Protein AF-A0A6A6SC79-F1 (afdb_monomer_lite)

Radius of gyration: 23.53 Å; chains: 1; bounding box: 82×58×73 Å

pLDDT: mean 82.2, std 18.9, range [33.19, 98.25]

Foldseek 3Di:
DDDDPDPPAPPDFQFLQNQPQLAQPPPDPPLVDDPLSLVLLLLLLCLQQLACPPPCNSQVSCVSRVNHPPRPCNVVSVVVSVVLSVVQLCCQQPVAQLVVLVVLLVVVCVVVVPDDPVVDDLVVVLVSLVVVCVVPVLVNLCNNNVSRCLFFPSVQLPDCPDPDPVSNVLSVLVSQLSSLLSSQSNVLSCVACVPPNHPPSSSVSNNCQCVDPVNVVSRDDSRSTRTRPVSRPDDPPPPPPPDPDDDDDDDDDD

Organism: NCBI:txid1395130

Structure (mmCIF, N/CA/C/O backbone):
data_AF-A0A6A6SC79-F1
#
_entry.id   AF-A0A6A6SC79-F1
#
loop_
_atom_site.group_PDB
_atom_site.id
_atom_site.type_symbol
_atom_site.label_atom_id
_atom_site.label_alt_id
_atom_site.label_comp_id
_atom_site.label_as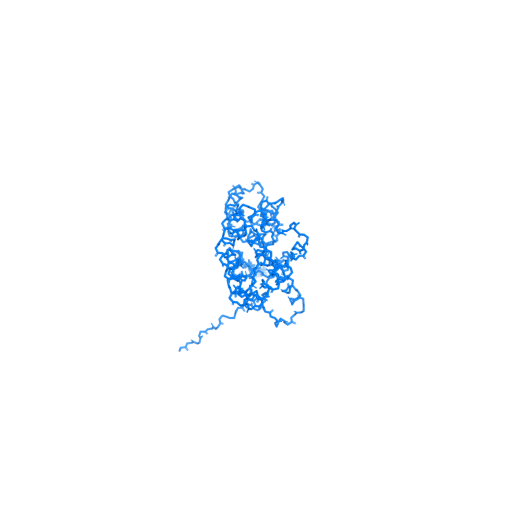ym_id
_atom_site.label_entity_id
_atom_site.label_seq_id
_atom_site.pdbx_PDB_ins_code
_atom_site.Cartn_x
_atom_site.Cartn_y
_atom_site.Cartn_z
_atom_site.occupancy
_atom_site.B_iso_or_equiv
_atom_site.auth_seq_id
_atom_site.auth_comp_id
_atom_site.auth_asym_id
_atom_site.auth_atom_id
_atom_site.pdbx_PDB_model_num
ATOM 1 N N . MET A 1 1 ? -13.467 -44.737 8.120 1.00 41.91 1 MET A N 1
ATOM 2 C CA . MET A 1 1 ? -12.717 -43.470 7.983 1.00 41.91 1 MET A CA 1
ATOM 3 C C . MET A 1 1 ? -13.697 -42.396 7.546 1.00 41.91 1 MET A C 1
ATOM 5 O O . MET A 1 1 ? -14.221 -42.496 6.446 1.00 41.91 1 MET A O 1
ATOM 9 N N . SER A 1 2 ? -14.021 -41.438 8.413 1.00 35.41 2 SER A N 1
ATOM 10 C CA . SER A 1 2 ? -14.944 -40.346 8.072 1.00 35.41 2 SER A CA 1
ATOM 11 C C . SER A 1 2 ? -14.260 -39.350 7.124 1.00 35.41 2 SER A C 1
ATOM 13 O O . SER A 1 2 ? -13.070 -39.077 7.317 1.00 35.41 2 SER A O 1
ATOM 15 N N . PRO A 1 3 ? -14.955 -38.781 6.122 1.00 41.69 3 PRO A N 1
ATOM 16 C CA . PRO A 1 3 ? -14.353 -37.788 5.248 1.00 41.69 3 PRO A CA 1
ATOM 17 C C . PRO A 1 3 ? -14.073 -36.519 6.055 1.00 41.69 3 PRO A C 1
ATOM 19 O O . PRO A 1 3 ? -14.952 -36.003 6.749 1.00 41.69 3 PRO A O 1
ATOM 22 N N . LYS A 1 4 ? -12.841 -36.010 5.960 1.00 41.47 4 LYS A N 1
ATOM 23 C CA . LYS A 1 4 ? -12.476 -34.680 6.455 1.00 41.47 4 LYS A CA 1
ATOM 24 C C . LYS A 1 4 ? -13.411 -33.667 5.789 1.00 41.47 4 LYS A C 1
ATOM 26 O O . LYS A 1 4 ? -13.360 -33.512 4.570 1.00 41.47 4 LYS A O 1
ATOM 31 N N . ARG A 1 5 ? -14.271 -33.003 6.570 1.00 39.09 5 ARG A N 1
ATOM 32 C CA . ARG A 1 5 ? -15.061 -31.863 6.087 1.00 39.09 5 ARG A CA 1
ATOM 33 C C . ARG A 1 5 ? -14.080 -30.848 5.497 1.00 39.09 5 ARG A C 1
ATOM 35 O O . ARG A 1 5 ? -13.187 -30.382 6.204 1.00 39.09 5 ARG A O 1
ATOM 42 N N . LYS A 1 6 ? -14.216 -30.552 4.200 1.00 39.22 6 LYS A N 1
ATOM 43 C CA . LYS A 1 6 ? -13.624 -29.349 3.612 1.00 39.22 6 LYS A CA 1
ATOM 44 C C . LYS A 1 6 ? -14.186 -28.188 4.425 1.00 39.22 6 LYS A C 1
ATOM 46 O O . LYS A 1 6 ? -15.401 -28.055 4.524 1.00 39.22 6 LYS A O 1
ATOM 51 N N . TYR A 1 7 ? -13.314 -27.430 5.080 1.00 37.94 7 TYR A N 1
ATOM 52 C CA . TYR A 1 7 ? -13.694 -26.133 5.620 1.00 37.94 7 TYR A CA 1
ATOM 53 C C . TYR A 1 7 ? -14.106 -25.289 4.415 1.00 37.94 7 TYR A C 1
ATOM 55 O O . TYR A 1 7 ? -13.251 -24.867 3.641 1.00 37.94 7 TYR A O 1
ATOM 63 N N . GLU A 1 8 ? -15.409 -25.135 4.207 1.00 39.81 8 GLU A N 1
ATOM 64 C CA . GLU A 1 8 ? -15.929 -24.081 3.351 1.00 39.81 8 GLU A CA 1
ATOM 65 C C . GLU A 1 8 ? -15.553 -22.771 4.041 1.00 39.81 8 GLU A C 1
ATOM 67 O O . GLU A 1 8 ? -15.990 -22.491 5.160 1.00 39.81 8 GLU A O 1
ATOM 72 N N . GLU A 1 9 ? -14.633 -22.021 3.432 1.00 45.50 9 GLU A N 1
ATOM 73 C CA . GLU A 1 9 ? -14.435 -20.634 3.829 1.00 45.50 9 GLU A CA 1
ATOM 74 C C . GLU A 1 9 ? -15.775 -19.912 3.645 1.00 45.50 9 GLU A C 1
ATOM 76 O O . GLU A 1 9 ? -16.455 -20.154 2.643 1.00 45.50 9 GLU A O 1
ATOM 81 N N . PRO A 1 10 ? -16.201 -19.081 4.612 1.00 47.75 10 PRO A N 1
ATOM 82 C CA . PRO A 1 10 ? -17.451 -18.353 4.490 1.00 47.75 10 PRO A CA 1
ATOM 83 C C . PRO A 1 10 ? -17.435 -17.557 3.183 1.00 47.75 10 PRO A C 1
ATOM 85 O O . PRO A 1 10 ? -16.573 -16.714 2.962 1.00 47.75 10 PRO A O 1
ATOM 88 N N . THR A 1 11 ? -18.394 -17.846 2.307 1.00 56.00 11 THR A N 1
ATOM 89 C CA . THR A 1 11 ? -18.559 -17.193 1.001 1.00 56.00 11 THR A CA 1
ATOM 90 C C . THR A 1 11 ? -19.034 -15.746 1.109 1.00 56.00 11 THR A C 1
ATOM 92 O O . THR A 1 11 ? -19.062 -15.040 0.106 1.00 56.00 11 THR A O 1
ATOM 95 N N . ALA A 1 12 ? -19.438 -15.305 2.302 1.00 75.12 12 ALA A N 1
ATOM 96 C CA . ALA A 1 12 ? -19.934 -13.960 2.538 1.00 75.12 12 ALA A CA 1
ATOM 97 C C . ALA A 1 12 ? -18.773 -12.989 2.795 1.00 75.12 12 ALA A C 1
ATOM 99 O O . ALA A 1 12 ? -18.021 -13.149 3.759 1.00 75.12 12 ALA A O 1
ATOM 100 N N . ILE A 1 13 ? -18.662 -11.963 1.948 1.00 85.75 13 ILE A N 1
ATOM 101 C CA . ILE A 1 13 ? -17.721 -10.858 2.135 1.00 85.75 13 ILE A CA 1
ATOM 102 C C . ILE A 1 13 ? -18.153 -10.051 3.363 1.00 85.75 13 ILE A C 1
ATOM 104 O O . ILE A 1 13 ? -19.285 -9.574 3.446 1.00 85.75 13 ILE A O 1
ATOM 108 N N . VAL A 1 14 ? -17.245 -9.879 4.325 1.00 88.25 14 VAL A N 1
ATOM 109 C CA . VAL A 1 14 ? -17.488 -9.039 5.504 1.00 88.25 14 VAL A CA 1
ATOM 110 C C . VAL A 1 14 ? -16.928 -7.649 5.239 1.00 88.25 14 VAL A C 1
ATOM 112 O O . VAL A 1 14 ? -15.718 -7.452 5.217 1.00 88.25 14 VAL A O 1
ATOM 115 N N . TYR A 1 15 ? -17.809 -6.677 5.038 1.00 89.44 15 TYR A N 1
ATOM 116 C CA . TYR A 1 15 ? -17.433 -5.281 4.817 1.00 89.44 15 TYR A CA 1
ATOM 117 C C . TYR A 1 15 ? -17.102 -4.549 6.114 1.00 89.44 15 TYR A C 1
ATOM 119 O O . TYR A 1 15 ? -17.713 -4.829 7.142 1.00 89.44 15 TYR A O 1
ATOM 127 N N . GLY A 1 16 ? -16.198 -3.566 6.057 1.00 84.69 16 GLY A N 1
ATOM 128 C CA . GLY A 1 16 ? -15.783 -2.759 7.208 1.00 84.69 16 GLY A CA 1
ATOM 129 C C . GLY A 1 16 ? -16.948 -2.098 7.951 1.00 84.69 16 GLY A C 1
ATOM 130 O O . GLY A 1 16 ? -16.924 -2.036 9.175 1.00 84.69 16 GLY A O 1
ATOM 131 N N . ALA A 1 17 ? -18.015 -1.706 7.245 1.00 84.12 17 ALA A N 1
ATOM 132 C CA . ALA A 1 17 ? -19.235 -1.174 7.865 1.00 84.12 17 ALA A CA 1
ATOM 133 C C . ALA A 1 17 ? -19.961 -2.188 8.768 1.00 84.12 17 ALA A C 1
ATOM 135 O O . ALA A 1 17 ? -20.668 -1.788 9.686 1.00 84.12 17 ALA A O 1
ATOM 136 N N . ASN A 1 18 ? -19.771 -3.487 8.528 1.00 84.81 18 ASN A N 1
ATOM 137 C CA . ASN A 1 18 ? -20.386 -4.586 9.276 1.00 84.81 18 ASN A CA 1
ATOM 138 C C . ASN A 1 18 ? -19.452 -5.159 10.350 1.00 84.81 18 ASN A C 1
ATOM 140 O O . ASN A 1 18 ? -19.767 -6.179 10.960 1.00 84.81 18 ASN A O 1
ATOM 144 N N . VAL A 1 19 ? -18.283 -4.549 10.554 1.00 81.38 19 VAL A N 1
ATOM 145 C CA . VAL A 1 19 ? -17.296 -4.999 11.528 1.00 81.38 19 VAL A CA 1
ATOM 146 C C . VAL A 1 19 ? -17.565 -4.303 12.863 1.00 81.38 19 VAL A C 1
ATOM 148 O O . VAL A 1 19 ? -17.324 -3.101 12.962 1.00 81.38 19 VAL A O 1
ATOM 151 N N . PRO A 1 20 ? -18.006 -5.026 13.913 1.00 77.00 20 PRO A N 1
ATOM 152 C CA . PRO A 1 20 ? -18.454 -4.391 15.154 1.00 77.00 20 PRO A CA 1
ATOM 153 C C . PRO A 1 20 ? -17.388 -3.513 15.814 1.00 77.00 20 PRO A C 1
ATOM 155 O O . PRO A 1 20 ? -17.692 -2.439 16.307 1.00 77.00 20 PRO A O 1
ATOM 158 N N . TRP A 1 21 ? -16.119 -3.930 15.772 1.00 77.81 21 TRP A N 1
ATOM 159 C CA . TRP A 1 21 ? -15.018 -3.170 16.370 1.00 77.81 21 TRP A CA 1
ATOM 160 C C . TRP A 1 21 ? -14.553 -1.972 15.537 1.00 77.81 21 TRP A C 1
ATOM 162 O O . TRP A 1 21 ? -13.740 -1.208 16.031 1.00 77.81 21 TRP A O 1
ATOM 172 N N . LEU A 1 22 ? -15.024 -1.813 14.294 1.00 75.88 22 LEU A N 1
ATOM 173 C CA . LEU A 1 22 ? -14.824 -0.598 13.492 1.00 75.88 22 LEU A CA 1
ATOM 174 C C . LEU A 1 22 ? -15.989 0.388 13.649 1.00 75.88 22 LEU A C 1
ATOM 176 O O . LEU A 1 22 ? -15.921 1.504 13.134 1.00 75.88 22 LEU A O 1
ATOM 180 N N . GLN A 1 23 ? -17.068 -0.026 14.317 1.00 71.06 23 GLN A N 1
ATOM 181 C CA . GLN A 1 23 ? -18.189 0.844 14.623 1.00 71.06 23 GLN A CA 1
ATOM 182 C C . GLN A 1 23 ? -17.922 1.560 15.953 1.00 71.06 23 GLN A C 1
ATOM 184 O O . GLN A 1 23 ? -17.433 0.930 16.894 1.00 71.06 23 GLN A O 1
ATOM 189 N N . PRO A 1 24 ? -18.292 2.845 16.070 1.00 57.12 24 PRO A N 1
ATOM 190 C CA . PRO A 1 24 ? -18.285 3.552 17.341 1.00 57.12 24 PRO A CA 1
ATOM 191 C C . PRO A 1 24 ? -19.391 2.971 18.233 1.00 57.12 24 PRO A C 1
ATOM 193 O O . PRO A 1 24 ? -20.506 3.486 18.298 1.00 57.12 24 PRO A O 1
ATOM 196 N N . LEU A 1 25 ? -19.114 1.840 18.881 1.00 53.19 25 LEU A N 1
ATOM 197 C CA . LEU A 1 25 ? -20.010 1.242 19.860 1.00 53.19 25 LEU A CA 1
ATOM 198 C C . LEU A 1 25 ? -20.010 2.133 21.103 1.00 53.19 25 LEU A C 1
ATOM 200 O O . LEU A 1 25 ? -19.051 2.187 21.868 1.00 53.19 25 LEU A O 1
ATOM 204 N N . VAL A 1 26 ? -21.126 2.837 21.286 1.00 48.38 26 VAL A N 1
ATOM 205 C CA . VAL A 1 26 ? -21.472 3.614 22.488 1.00 48.38 26 VAL A CA 1
ATOM 206 C C . VAL A 1 26 ? -21.532 2.715 23.739 1.00 48.38 26 VAL A C 1
ATOM 208 O O . VAL A 1 26 ? -21.464 3.202 24.865 1.00 48.38 26 VAL A O 1
ATOM 211 N N . GLU A 1 27 ? -21.571 1.394 23.559 1.00 50.72 27 GLU A N 1
ATOM 212 C CA . GLU A 1 27 ? -21.401 0.407 24.621 1.00 50.72 27 GLU A CA 1
ATOM 213 C C . GLU A 1 27 ? -19.951 -0.081 24.624 1.00 50.72 27 GLU A C 1
ATOM 215 O O . GLU A 1 27 ? -19.537 -0.867 23.775 1.00 50.72 27 GLU A O 1
ATOM 220 N N . ALA A 1 28 ? -19.185 0.470 25.565 1.00 46.97 28 ALA A N 1
ATOM 221 C CA . ALA A 1 28 ? -17.767 0.245 25.802 1.00 46.97 28 ALA A CA 1
ATOM 222 C C . ALA A 1 28 ? -17.266 -1.136 25.341 1.00 46.97 28 ALA A C 1
ATOM 224 O O . ALA A 1 28 ? -17.500 -2.150 26.003 1.00 46.97 28 ALA A O 1
ATOM 225 N N . ILE A 1 29 ? -16.467 -1.160 24.265 1.00 52.88 29 ILE A N 1
ATOM 226 C CA . ILE A 1 29 ? -15.390 -2.149 24.179 1.00 52.88 29 ILE A CA 1
ATOM 227 C C . ILE A 1 29 ? -14.646 -1.991 25.496 1.00 52.88 29 ILE A C 1
ATOM 229 O O . ILE A 1 29 ? -14.158 -0.895 25.768 1.00 52.88 29 ILE A O 1
ATOM 233 N N . ASP A 1 30 ? -14.631 -3.030 26.336 1.00 53.31 30 ASP A N 1
ATOM 234 C CA . ASP A 1 30 ? -13.925 -2.974 27.609 1.00 53.31 30 ASP A CA 1
ATOM 235 C C . ASP A 1 30 ? -12.502 -2.457 27.323 1.00 53.31 30 ASP A C 1
ATOM 237 O O . ASP A 1 30 ? -11.716 -3.166 26.676 1.00 53.31 30 ASP A O 1
ATOM 241 N N . PRO A 1 31 ? -12.168 -1.226 27.762 1.00 47.41 31 PRO A N 1
ATOM 242 C CA . PRO A 1 31 ? -10.929 -0.546 27.398 1.00 47.41 31 PRO A CA 1
ATOM 243 C C . PRO A 1 31 ? -9.694 -1.275 27.941 1.00 47.41 31 PRO A C 1
ATOM 245 O O . PRO A 1 31 ? -8.553 -0.928 27.615 1.00 47.41 31 PRO A O 1
ATOM 248 N N . THR A 1 32 ? -9.891 -2.303 28.772 1.00 46.34 32 THR A N 1
ATOM 249 C CA . THR A 1 32 ? -8.823 -3.178 29.235 1.00 46.34 32 THR A CA 1
ATOM 250 C C . THR A 1 32 ? -8.441 -4.271 28.229 1.00 46.34 32 THR A C 1
ATOM 252 O O . THR A 1 32 ? -7.297 -4.743 28.306 1.00 46.34 32 THR A O 1
ATOM 255 N N . SER A 1 33 ? -9.307 -4.628 27.268 1.00 54.66 33 SER A N 1
ATOM 256 C CA . SER A 1 33 ? -9.381 -6.019 26.801 1.00 54.66 33 SER A CA 1
ATOM 257 C C . SER A 1 33 ? -8.923 -6.374 25.389 1.00 54.66 33 SER A C 1
ATOM 259 O O . SER A 1 33 ? -8.757 -7.570 25.175 1.00 54.66 33 SER A O 1
ATOM 261 N N . ASP A 1 34 ? -8.597 -5.471 24.451 1.00 71.62 34 ASP A N 1
ATOM 262 C CA . ASP A 1 34 ? -7.974 -6.008 23.230 1.00 71.62 34 ASP A CA 1
ATOM 263 C C . ASP A 1 34 ? -6.991 -5.104 22.483 1.00 71.62 34 ASP A C 1
ATOM 265 O O . ASP A 1 34 ? -7.319 -4.402 21.524 1.00 71.62 34 ASP A O 1
ATOM 269 N N . ASP A 1 35 ? -5.712 -5.233 22.864 1.00 80.31 35 ASP A N 1
ATOM 270 C CA . ASP A 1 35 ? -4.572 -4.796 22.052 1.00 80.31 35 ASP A CA 1
ATOM 271 C C . ASP A 1 35 ? -4.768 -5.235 20.580 1.00 80.31 35 ASP A C 1
ATOM 273 O O . ASP A 1 35 ? -4.387 -4.496 19.676 1.00 80.31 35 ASP A O 1
ATOM 277 N N . LYS A 1 36 ? -5.402 -6.391 20.309 1.00 82.69 36 LYS A N 1
ATOM 278 C CA . LYS A 1 36 ? -5.668 -6.883 18.948 1.00 82.69 36 LYS A CA 1
ATOM 279 C C . LYS A 1 36 ? -6.576 -5.952 18.135 1.00 82.69 36 LYS A C 1
ATOM 281 O O . LYS A 1 36 ? -6.227 -5.671 16.992 1.00 82.69 36 LYS A O 1
ATOM 286 N N . VAL A 1 37 ? -7.675 -5.437 18.700 1.00 83.56 37 VAL A N 1
ATOM 287 C CA . VAL A 1 37 ? -8.578 -4.480 18.015 1.00 83.56 37 VAL A CA 1
ATOM 288 C C . VAL A 1 37 ? -7.803 -3.236 17.597 1.00 83.56 37 VAL A C 1
ATOM 290 O O . VAL A 1 37 ? -7.837 -2.822 16.437 1.00 83.56 37 VAL A O 1
ATOM 293 N N . VAL A 1 38 ? -7.045 -2.676 18.541 1.00 86.62 38 VAL A N 1
ATOM 294 C CA . VAL A 1 38 ? -6.197 -1.500 18.325 1.00 86.62 38 VAL A CA 1
ATOM 295 C C . VAL A 1 38 ? -5.196 -1.757 17.193 1.00 86.62 38 VAL A C 1
ATOM 297 O O . VAL A 1 38 ? -5.001 -0.917 16.310 1.00 86.62 38 VAL A O 1
ATOM 300 N N . TRP A 1 39 ? -4.577 -2.940 17.182 1.00 88.88 39 TRP A N 1
ATOM 301 C CA . TRP A 1 39 ? -3.602 -3.320 16.165 1.00 88.88 39 TRP A CA 1
ATOM 302 C C . TRP A 1 39 ? -4.199 -3.502 14.774 1.00 88.88 39 TRP A C 1
ATOM 304 O O . TRP A 1 39 ? -3.597 -3.043 13.803 1.00 88.88 39 TRP A O 1
ATOM 314 N N . GLU A 1 40 ? -5.345 -4.168 14.658 1.00 88.69 40 GLU A N 1
ATOM 315 C CA . GLU A 1 40 ? -6.013 -4.353 13.369 1.00 88.69 40 GLU A CA 1
ATOM 316 C C . GLU A 1 40 ? -6.558 -3.020 12.827 1.00 88.69 40 GLU A C 1
ATOM 318 O O . GLU A 1 40 ? -6.351 -2.721 11.650 1.00 88.69 40 GLU A O 1
ATOM 323 N N . SER A 1 41 ? -7.106 -2.152 13.686 1.00 88.06 41 SER A N 1
ATOM 324 C CA . SER A 1 41 ? -7.529 -0.785 13.322 1.00 88.06 41 SER A CA 1
ATOM 325 C C . SER A 1 41 ? -6.372 0.034 12.748 1.00 88.06 41 SER A C 1
ATOM 327 O O . SER A 1 41 ? -6.480 0.634 11.677 1.00 88.06 41 SER A O 1
ATOM 329 N N . ALA A 1 42 ? -5.211 -0.009 13.409 1.00 91.06 42 ALA A N 1
ATOM 330 C CA . ALA A 1 42 ? -4.011 0.674 12.938 1.00 91.06 42 ALA A CA 1
ATOM 331 C C . ALA A 1 42 ? -3.525 0.142 11.576 1.00 91.06 42 ALA A C 1
ATOM 333 O O . ALA A 1 42 ? -3.029 0.916 10.757 1.00 91.06 42 ALA A O 1
ATOM 334 N N . LYS A 1 43 ? -3.669 -1.161 11.295 1.00 93.38 43 LYS A N 1
ATOM 335 C CA . LYS A 1 43 ? -3.333 -1.721 9.974 1.00 93.38 43 LYS A CA 1
ATOM 336 C C . LYS A 1 43 ? -4.294 -1.243 8.891 1.00 93.38 43 LYS A C 1
ATOM 338 O O . LYS A 1 43 ? -3.817 -0.938 7.801 1.00 93.38 43 LYS A O 1
ATOM 343 N N . VAL A 1 44 ? -5.599 -1.151 9.173 1.00 91.69 44 VAL A N 1
ATOM 344 C CA . VAL A 1 44 ? -6.594 -0.600 8.231 1.00 91.69 44 VAL A CA 1
ATOM 345 C C . VAL A 1 44 ? -6.240 0.841 7.879 1.00 91.69 44 VAL A C 1
ATOM 347 O O . VAL A 1 44 ? -6.050 1.162 6.706 1.00 91.69 44 VAL A O 1
ATOM 350 N N . ALA A 1 45 ? -6.058 1.690 8.892 1.00 91.00 45 ALA A N 1
ATOM 351 C CA . ALA A 1 45 ? -5.699 3.089 8.686 1.00 91.00 45 ALA A CA 1
ATOM 352 C C . ALA A 1 45 ? -4.363 3.230 7.932 1.00 91.00 45 ALA A C 1
ATOM 354 O O . ALA A 1 45 ? -4.236 4.052 7.024 1.00 91.00 45 ALA A O 1
ATOM 355 N N . TYR A 1 46 ? -3.377 2.374 8.229 1.00 94.44 46 TYR A N 1
ATOM 356 C CA . TYR A 1 46 ? -2.100 2.383 7.520 1.00 94.44 46 TYR A CA 1
ATOM 357 C C . TYR A 1 46 ? -2.257 1.933 6.066 1.00 94.44 46 TYR A C 1
ATOM 359 O O . TYR A 1 46 ? -1.650 2.528 5.179 1.00 94.44 46 TYR A O 1
ATOM 367 N N . LEU A 1 47 ? -3.069 0.906 5.800 1.00 93.56 47 LEU A N 1
ATOM 368 C CA . LEU A 1 47 ? -3.342 0.431 4.447 1.00 93.56 47 LEU A CA 1
ATOM 369 C C . LEU A 1 47 ? -3.947 1.548 3.593 1.00 93.56 47 LEU A C 1
ATOM 371 O O . LEU A 1 47 ? -3.536 1.710 2.447 1.00 93.56 47 LEU A O 1
ATOM 375 N N . LEU A 1 48 ? -4.851 2.350 4.159 1.00 92.00 48 LEU A N 1
ATOM 376 C CA . LEU A 1 48 ? -5.478 3.479 3.474 1.00 92.00 48 LEU A CA 1
ATOM 377 C C . LEU A 1 48 ? -4.518 4.666 3.298 1.00 92.00 48 LEU A C 1
ATOM 379 O O . LEU A 1 48 ? -4.312 5.114 2.167 1.00 92.00 48 LEU A O 1
ATOM 383 N N . HIS A 1 49 ? -3.847 5.111 4.365 1.00 90.19 49 HIS A N 1
ATOM 384 C CA . HIS A 1 49 ? -3.168 6.417 4.387 1.00 90.19 49 HIS A CA 1
ATOM 385 C C . HIS A 1 49 ? -1.634 6.384 4.476 1.00 90.19 49 HIS A C 1
ATOM 387 O O . HIS A 1 49 ? -1.003 7.411 4.252 1.00 90.19 49 HIS A O 1
ATOM 393 N N . HIS A 1 50 ? -1.010 5.241 4.784 1.00 91.44 50 HIS A N 1
ATOM 394 C CA . HIS A 1 50 ? 0.431 5.048 5.069 1.00 91.44 50 HIS A CA 1
ATOM 395 C C . HIS A 1 50 ? 1.013 5.833 6.264 1.00 91.44 50 HIS A C 1
ATOM 397 O O . HIS A 1 50 ? 2.028 5.414 6.827 1.00 91.44 50 HIS A O 1
ATOM 403 N N . ALA A 1 51 ? 0.421 6.957 6.661 1.00 88.00 51 ALA A N 1
ATOM 404 C CA . ALA A 1 51 ? 0.828 7.755 7.811 1.00 88.00 51 ALA A CA 1
ATOM 405 C C . ALA A 1 51 ? -0.291 7.778 8.855 1.00 88.00 51 ALA A C 1
ATOM 407 O O . ALA A 1 51 ? -1.336 8.385 8.628 1.00 88.00 51 ALA A O 1
ATOM 408 N N . LEU A 1 52 ? -0.076 7.113 9.995 1.00 84.62 52 LEU A N 1
ATOM 409 C CA . LEU A 1 52 ? -1.034 7.155 11.105 1.00 84.62 52 LEU A CA 1
ATOM 410 C C . LEU A 1 52 ? -0.842 8.417 11.945 1.00 84.62 52 LEU A C 1
ATOM 412 O O . LEU A 1 52 ? -1.788 8.949 12.495 1.00 84.62 52 LEU A O 1
ATOM 416 N N . ASP A 1 53 ? 0.383 8.911 12.039 1.00 74.50 53 ASP A N 1
ATOM 417 C CA . ASP A 1 53 ? 0.751 10.107 12.792 1.00 74.50 53 ASP A CA 1
ATOM 418 C C . ASP A 1 53 ? 0.468 11.433 12.063 1.00 74.50 53 ASP A C 1
ATOM 420 O O . ASP A 1 53 ? 0.638 12.494 12.660 1.00 74.50 53 ASP A O 1
ATOM 424 N N . ALA A 1 54 ? 0.038 11.391 10.797 1.00 73.31 54 ALA A N 1
ATOM 425 C CA . ALA A 1 54 ? -0.500 12.566 10.109 1.00 73.31 54 ALA A CA 1
ATOM 426 C C . ALA A 1 54 ? -1.830 13.000 10.756 1.00 73.31 54 ALA A C 1
ATOM 428 O O . ALA A 1 54 ? -2.524 12.147 11.306 1.00 73.31 54 ALA A O 1
ATOM 429 N N . GLU A 1 55 ? -2.145 14.306 10.708 1.00 61.50 55 GLU A N 1
ATOM 430 C CA . GLU A 1 55 ? -3.297 14.938 11.384 1.00 61.50 55 GLU A CA 1
ATOM 431 C C . GLU A 1 55 ? -4.514 14.014 11.503 1.00 61.50 55 GLU A C 1
ATOM 433 O O . GLU A 1 55 ? -5.041 13.536 10.503 1.00 61.50 55 GLU A O 1
ATOM 438 N N . GLY A 1 56 ? -4.948 13.765 12.739 1.00 67.00 56 GLY A N 1
ATOM 439 C CA . GLY A 1 56 ? -6.168 13.013 13.020 1.00 67.00 56 GLY A CA 1
ATOM 440 C C . GLY A 1 56 ? -6.025 11.501 12.886 1.00 67.00 56 GLY A C 1
ATOM 441 O O . GLY A 1 56 ? -6.390 10.819 13.822 1.00 67.00 56 GLY A O 1
ATOM 442 N N . ASN A 1 57 ? -5.405 10.947 11.842 1.00 79.12 57 ASN A N 1
ATOM 443 C CA . ASN A 1 57 ? -5.562 9.531 11.453 1.00 79.12 57 ASN A CA 1
ATOM 444 C C . ASN A 1 57 ? -5.430 8.484 12.579 1.00 79.12 57 ASN A C 1
ATOM 446 O O . ASN A 1 57 ? -6.269 7.593 12.696 1.00 79.12 57 ASN A O 1
ATOM 450 N N . LEU A 1 58 ? -4.374 8.536 13.399 1.00 83.88 58 LEU A N 1
ATOM 451 C CA . LEU A 1 58 ? -4.213 7.621 14.537 1.00 83.88 58 LEU A CA 1
ATOM 452 C C . LEU A 1 58 ? -5.238 7.914 15.630 1.00 83.88 58 LEU A C 1
ATOM 454 O O . LEU A 1 58 ? -5.773 6.984 16.220 1.00 83.88 58 LEU A O 1
ATOM 458 N N . SER A 1 59 ? -5.491 9.193 15.898 1.00 80.19 59 SER A N 1
ATOM 459 C CA . SER A 1 59 ? -6.510 9.622 16.853 1.00 80.19 59 SER A CA 1
ATOM 460 C C . SER A 1 59 ? -7.895 9.174 16.400 1.00 80.19 59 SER A C 1
ATOM 462 O O . SER A 1 59 ? -8.609 8.589 17.193 1.00 80.19 59 SER A O 1
ATOM 464 N N . ASP A 1 60 ? -8.240 9.355 15.130 1.00 78.69 60 ASP A N 1
ATOM 465 C CA . ASP A 1 60 ? -9.514 8.986 14.522 1.00 78.69 60 ASP A CA 1
ATOM 466 C C . ASP A 1 60 ? -9.685 7.467 14.516 1.00 78.69 60 ASP A C 1
ATOM 468 O O . ASP A 1 60 ? -10.736 6.959 14.898 1.00 78.69 60 ASP A O 1
ATOM 472 N N . ALA A 1 61 ? -8.630 6.720 14.167 1.00 80.25 61 ALA A N 1
ATOM 473 C CA . ALA A 1 61 ? -8.641 5.263 14.237 1.00 80.25 61 ALA A CA 1
ATOM 474 C C . ALA A 1 61 ? -8.865 4.771 15.675 1.00 80.25 61 ALA A C 1
ATOM 476 O O . ALA A 1 61 ? -9.667 3.867 15.893 1.00 80.25 61 ALA A O 1
ATOM 477 N N . LEU A 1 62 ? -8.198 5.368 16.666 1.00 82.69 62 LEU A N 1
ATOM 478 C CA . LEU A 1 62 ? -8.379 5.000 18.072 1.00 82.69 62 LEU A CA 1
ATOM 479 C C . LEU A 1 62 ? -9.741 5.466 18.619 1.00 82.69 62 LEU A C 1
ATOM 481 O O . LEU A 1 62 ? -10.416 4.720 19.322 1.00 82.69 62 LEU A O 1
ATOM 485 N N . GLN A 1 63 ? -10.204 6.653 18.250 1.00 78.88 63 GLN A N 1
ATOM 486 C CA . GLN A 1 63 ? -11.494 7.190 18.673 1.00 78.88 63 GLN A CA 1
ATOM 487 C C . GLN A 1 63 ? -12.660 6.403 18.065 1.00 78.88 63 GLN A C 1
ATOM 489 O O . GLN A 1 63 ? -13.658 6.184 18.747 1.00 78.88 63 GLN A O 1
ATOM 494 N N . SER A 1 64 ? -12.516 5.903 16.831 1.00 73.12 64 SER A N 1
ATOM 495 C CA . SER A 1 64 ? -13.517 5.043 16.182 1.00 73.12 64 SER A CA 1
ATOM 496 C C . SER A 1 64 ? -13.787 3.745 16.948 1.00 73.12 64 SER A C 1
ATOM 498 O O . SER A 1 64 ? -14.882 3.201 16.851 1.00 73.12 64 SER A O 1
ATOM 500 N N . ILE A 1 65 ? -12.824 3.304 17.766 1.00 76.19 65 ILE A N 1
ATOM 501 C CA . ILE A 1 65 ? -12.929 2.123 18.632 1.00 76.19 65 ILE A CA 1
ATOM 502 C C . ILE A 1 65 ? -13.127 2.491 20.113 1.00 76.19 65 ILE A C 1
ATOM 504 O O . ILE A 1 65 ? -12.903 1.666 20.996 1.00 76.19 65 ILE A O 1
ATOM 508 N N . GLY A 1 66 ? -13.494 3.745 20.404 1.00 73.81 66 GLY A N 1
ATOM 509 C CA . GLY A 1 66 ? -13.722 4.240 21.766 1.00 73.81 66 GLY A CA 1
ATOM 510 C C . GLY A 1 66 ? -12.453 4.431 22.607 1.00 73.81 66 GLY A C 1
ATOM 511 O O . GLY A 1 66 ? -12.544 4.633 23.814 1.00 73.81 66 GLY A O 1
ATOM 512 N N . ALA A 1 67 ? -11.265 4.375 22.000 1.00 79.19 67 ALA A N 1
ATOM 513 C CA . ALA A 1 67 ? -9.986 4.552 22.678 1.00 79.19 67 ALA A CA 1
ATOM 514 C C . ALA A 1 67 ? -9.498 6.008 22.577 1.00 79.19 67 ALA A C 1
ATOM 516 O O . ALA A 1 67 ? -8.611 6.322 21.786 1.00 79.19 67 ALA A O 1
ATOM 517 N N . GLY A 1 68 ? -10.050 6.908 23.391 1.00 82.06 68 GLY A N 1
ATOM 518 C CA . GLY A 1 68 ? -9.601 8.304 23.450 1.00 82.06 68 GLY A CA 1
ATOM 519 C C . GLY A 1 68 ? -8.398 8.549 24.381 1.00 82.06 68 GLY A C 1
ATOM 520 O O . GLY A 1 68 ? -7.933 7.626 25.068 1.00 82.06 68 GLY A O 1
ATOM 521 N N . PRO A 1 69 ? -7.873 9.792 24.433 1.00 83.56 69 PRO A N 1
ATOM 522 C CA . PRO A 1 69 ? -6.746 10.192 25.287 1.00 83.56 69 PRO A CA 1
ATOM 523 C C . PRO A 1 69 ? -6.902 9.872 26.780 1.00 83.56 69 PRO A C 1
ATOM 525 O O . PRO A 1 69 ? -5.902 9.675 27.475 1.00 83.56 69 PRO A O 1
ATOM 528 N N . GLU A 1 70 ? -8.140 9.819 27.261 1.00 82.31 70 GLU A N 1
ATOM 529 C CA . GLU A 1 70 ? -8.551 9.460 28.619 1.00 82.31 70 GLU A CA 1
ATOM 530 C C . GLU A 1 70 ? -8.426 7.959 28.929 1.00 82.31 70 GLU A C 1
ATOM 532 O O . GLU A 1 70 ? -8.414 7.567 30.097 1.00 82.31 70 GLU A O 1
ATOM 537 N N . THR A 1 71 ? -8.267 7.108 27.911 1.00 83.12 71 THR A N 1
ATOM 538 C CA . THR A 1 71 ? -8.137 5.660 28.099 1.00 83.12 71 THR A CA 1
ATOM 539 C C . THR A 1 71 ? -6.804 5.316 28.789 1.00 83.12 71 THR A C 1
ATOM 541 O O . THR A 1 71 ? -5.744 5.721 28.295 1.00 83.12 71 THR A O 1
ATOM 544 N N . PRO A 1 72 ? -6.780 4.493 29.864 1.00 81.62 72 PRO A N 1
ATOM 545 C CA . PRO A 1 72 ? -5.567 4.216 30.652 1.00 81.62 72 PRO A CA 1
ATOM 546 C C . PRO A 1 72 ? -4.349 3.699 29.858 1.00 81.62 72 PRO A C 1
ATOM 548 O O . PRO A 1 72 ? -3.206 3.888 30.277 1.00 81.62 72 PRO A O 1
ATOM 551 N N . LYS A 1 73 ? -4.565 3.062 28.696 1.00 84.00 73 LYS A N 1
ATOM 552 C CA . LYS A 1 73 ? -3.511 2.523 27.812 1.00 84.00 73 LYS A CA 1
ATOM 553 C C . LYS A 1 73 ? -3.207 3.384 26.578 1.00 84.00 73 LYS A C 1
ATOM 555 O O . LYS A 1 73 ? -2.259 3.061 25.859 1.00 84.00 73 LYS A O 1
ATOM 560 N N . HIS A 1 74 ? -3.915 4.494 26.353 1.00 84.62 74 HIS A N 1
ATOM 561 C CA . HIS A 1 74 ? -3.830 5.283 25.117 1.00 84.62 74 HIS A CA 1
ATOM 562 C C . HIS A 1 74 ? -2.394 5.686 24.752 1.00 84.62 74 HIS A C 1
ATOM 564 O O . HIS A 1 74 ? -1.901 5.374 23.668 1.00 84.62 74 HIS A O 1
ATOM 570 N N . LYS A 1 75 ? -1.658 6.292 25.696 1.00 86.44 75 LYS A N 1
ATOM 571 C CA . LYS A 1 75 ? -0.254 6.701 25.482 1.00 86.44 75 LYS A CA 1
ATOM 572 C C . LYS A 1 75 ? 0.647 5.523 25.097 1.00 86.44 75 LYS A C 1
ATOM 574 O O . LYS A 1 75 ? 1.551 5.668 24.272 1.00 86.44 75 LYS A O 1
ATOM 579 N N . THR A 1 76 ? 0.399 4.352 25.681 1.00 88.62 76 THR A N 1
ATOM 580 C CA . THR A 1 76 ? 1.143 3.127 25.377 1.00 88.62 76 THR A CA 1
ATOM 581 C C . THR A 1 76 ? 0.830 2.636 23.966 1.00 88.62 76 THR A C 1
ATOM 583 O O . THR A 1 76 ? 1.761 2.299 23.234 1.00 88.62 76 THR A O 1
ATOM 586 N N . TRP A 1 77 ? -0.440 2.631 23.555 1.00 88.44 77 TRP A N 1
ATOM 587 C CA . TRP A 1 77 ? -0.832 2.257 22.195 1.00 88.44 77 TRP A CA 1
ATOM 588 C C . TRP A 1 77 ? -0.250 3.200 21.153 1.00 88.44 77 TRP A C 1
ATOM 590 O O . TRP A 1 77 ? 0.426 2.721 20.249 1.00 88.44 77 TRP A O 1
ATOM 600 N N . VAL A 1 78 ? -0.385 4.517 21.329 1.00 88.75 78 VAL A N 1
ATOM 601 C CA . VAL A 1 78 ? 0.186 5.516 20.409 1.00 88.75 78 VAL A CA 1
ATOM 602 C C . VAL A 1 78 ? 1.683 5.278 20.198 1.00 88.75 78 VAL A C 1
ATOM 604 O O . VAL A 1 78 ? 2.153 5.178 19.063 1.00 88.75 78 VAL A O 1
ATOM 607 N N . LYS A 1 79 ? 2.439 5.086 21.289 1.00 89.50 79 LYS A N 1
ATOM 608 C CA . LYS A 1 79 ? 3.880 4.811 21.216 1.00 89.50 79 LYS A CA 1
ATOM 609 C C . LYS A 1 79 ? 4.184 3.502 20.482 1.00 89.50 79 LYS A C 1
ATOM 611 O O . LYS A 1 79 ? 5.068 3.471 19.623 1.00 89.50 79 LYS A O 1
ATOM 616 N N . LYS A 1 80 ? 3.480 2.412 20.812 1.00 91.06 80 LYS A N 1
ATOM 617 C CA . LYS A 1 80 ? 3.705 1.108 20.169 1.00 91.06 80 LYS A CA 1
ATOM 618 C C . LYS A 1 80 ? 3.313 1.154 18.681 1.00 91.06 80 LYS A C 1
ATOM 620 O O . LYS A 1 80 ? 4.043 0.600 17.860 1.00 91.06 80 LYS A O 1
ATOM 625 N N . ILE A 1 81 ? 2.211 1.814 18.324 1.00 91.44 81 ILE A N 1
ATOM 626 C CA . ILE A 1 81 ? 1.725 1.947 16.943 1.00 91.44 81 ILE A CA 1
ATOM 627 C C . ILE A 1 81 ? 2.693 2.763 16.101 1.00 91.44 81 ILE A C 1
ATOM 629 O O . ILE A 1 81 ? 3.083 2.300 15.034 1.00 91.44 81 ILE A O 1
ATOM 633 N N . SER A 1 82 ? 3.176 3.899 16.599 1.00 90.56 82 SER A N 1
ATOM 634 C CA . SER A 1 82 ? 4.190 4.696 15.898 1.00 90.56 82 SER A CA 1
ATOM 635 C C . SER A 1 82 ? 5.464 3.880 15.608 1.00 90.56 82 SER A C 1
ATOM 637 O O . SER A 1 82 ? 5.989 3.868 14.485 1.00 90.56 82 SER A O 1
ATOM 639 N N . ALA A 1 83 ? 5.922 3.085 16.585 1.00 91.88 83 ALA A N 1
ATOM 640 C CA . ALA A 1 83 ? 7.043 2.168 16.381 1.00 91.88 83 ALA A CA 1
ATOM 641 C C . ALA A 1 83 ? 6.728 1.092 15.322 1.00 91.88 83 ALA A C 1
ATOM 643 O O . ALA A 1 83 ? 7.571 0.795 14.469 1.00 91.88 83 ALA A O 1
ATOM 644 N N . LYS A 1 84 ? 5.513 0.527 15.331 1.00 93.81 84 LYS A N 1
ATOM 645 C CA . LYS A 1 84 ? 5.068 -0.462 14.338 1.00 93.81 84 LYS A CA 1
ATOM 646 C C . LYS A 1 84 ? 4.911 0.120 12.939 1.00 93.81 84 LYS A C 1
ATOM 648 O O . LYS A 1 84 ? 5.407 -0.500 12.007 1.00 93.81 84 LYS A O 1
ATOM 653 N N . GLN A 1 85 ? 4.355 1.315 12.785 1.00 93.81 85 GLN A N 1
ATOM 654 C CA . GLN A 1 85 ? 4.287 2.030 11.510 1.00 93.81 85 GLN A CA 1
ATOM 655 C C . GLN A 1 85 ? 5.678 2.176 10.892 1.00 93.81 85 GLN A C 1
ATOM 657 O O . GLN A 1 85 ? 5.875 1.910 9.704 1.00 93.81 85 GLN A O 1
ATOM 662 N N . THR A 1 86 ? 6.673 2.534 11.707 1.00 92.62 86 THR A N 1
ATOM 663 C CA . THR A 1 86 ? 8.062 2.602 11.245 1.00 92.62 86 THR A CA 1
ATOM 664 C C . THR A 1 86 ? 8.568 1.236 10.779 1.00 92.62 86 THR A C 1
ATOM 666 O O . THR A 1 86 ? 9.180 1.159 9.713 1.00 92.62 86 THR A O 1
ATOM 669 N N . GLN A 1 87 ? 8.280 0.156 11.513 1.00 94.81 87 GLN A N 1
ATOM 670 C CA . GLN A 1 87 ? 8.645 -1.211 11.114 1.00 94.81 87 GLN A CA 1
ATOM 671 C C . GLN A 1 87 ? 7.949 -1.651 9.816 1.00 94.81 87 GLN A C 1
ATOM 673 O O . GLN A 1 87 ? 8.606 -2.210 8.939 1.00 94.81 87 GLN A O 1
ATOM 678 N N . TRP A 1 88 ? 6.649 -1.383 9.664 1.00 96.56 88 TRP A N 1
ATOM 679 C CA . TRP A 1 88 ? 5.875 -1.708 8.461 1.00 96.56 88 TRP A CA 1
ATOM 680 C C . TRP A 1 88 ? 6.429 -0.982 7.243 1.00 96.56 88 TRP A C 1
ATOM 682 O O . TRP A 1 88 ? 6.764 -1.621 6.248 1.00 96.56 88 TRP A O 1
ATOM 692 N N . ARG A 1 89 ? 6.642 0.332 7.363 1.00 95.25 89 ARG A N 1
ATOM 693 C CA . ARG A 1 89 ? 7.261 1.152 6.319 1.00 95.25 89 ARG A CA 1
ATOM 694 C C . ARG A 1 89 ? 8.635 0.620 5.919 1.00 95.25 89 ARG A C 1
ATOM 696 O O . ARG A 1 89 ? 8.923 0.518 4.733 1.00 95.25 89 ARG A O 1
ATOM 703 N N . GLN A 1 90 ? 9.486 0.267 6.885 1.00 94.12 90 GLN A N 1
ATOM 704 C CA . GLN A 1 90 ? 10.805 -0.300 6.590 1.00 94.12 90 GLN A CA 1
ATOM 705 C C . GLN A 1 90 ? 10.711 -1.652 5.878 1.00 94.12 90 GLN A C 1
ATOM 707 O O . GLN A 1 90 ? 11.495 -1.906 4.967 1.00 94.12 90 GLN A O 1
ATOM 712 N N . ALA A 1 91 ? 9.777 -2.516 6.276 1.00 96.38 91 ALA A N 1
ATOM 713 C CA . ALA A 1 91 ? 9.558 -3.786 5.597 1.00 96.38 91 ALA A CA 1
ATOM 714 C C . ALA A 1 91 ? 9.105 -3.570 4.144 1.00 96.38 91 ALA A C 1
ATOM 716 O O . ALA A 1 91 ? 9.688 -4.161 3.243 1.00 96.38 91 ALA A O 1
ATOM 717 N N . ILE A 1 92 ? 8.157 -2.663 3.907 1.00 97.56 92 ILE A N 1
ATOM 718 C CA . ILE A 1 92 ? 7.652 -2.360 2.562 1.00 97.56 92 ILE A CA 1
ATOM 719 C C . ILE A 1 92 ? 8.745 -1.722 1.691 1.00 97.56 92 ILE A C 1
ATOM 721 O O . ILE A 1 92 ? 9.074 -2.245 0.630 1.00 97.56 92 ILE A O 1
ATOM 725 N N . LEU A 1 93 ? 9.356 -0.621 2.143 1.00 96.19 93 LEU A N 1
ATOM 726 C CA . LEU A 1 93 ? 10.308 0.139 1.326 1.00 96.19 93 LEU A CA 1
ATOM 727 C C . LEU A 1 93 ? 11.655 -0.566 1.163 1.00 96.19 93 LEU A C 1
ATOM 729 O O . LEU A 1 93 ? 12.233 -0.537 0.081 1.00 96.19 93 LEU A O 1
ATOM 733 N N . HIS A 1 94 ? 12.193 -1.167 2.229 1.00 91.94 94 HIS A N 1
ATOM 734 C CA . HIS A 1 94 ? 13.545 -1.729 2.179 1.00 91.94 94 HIS A CA 1
ATOM 735 C C . HIS A 1 94 ? 13.575 -3.218 1.884 1.00 91.94 94 HIS A C 1
ATOM 737 O O . HIS A 1 94 ? 14.480 -3.639 1.180 1.00 91.94 94 HIS A O 1
ATOM 743 N N . LYS A 1 95 ? 12.654 -4.011 2.448 1.00 93.88 95 LYS A N 1
ATOM 744 C CA . LYS A 1 95 ? 12.696 -5.473 2.275 1.00 93.88 95 LYS A CA 1
ATOM 745 C C . LYS A 1 95 ? 11.955 -5.950 1.033 1.00 93.88 95 LYS A C 1
ATOM 747 O O . LYS A 1 95 ? 12.197 -7.068 0.604 1.00 93.88 95 LYS A O 1
ATOM 752 N N . PHE A 1 96 ? 11.037 -5.143 0.502 1.00 97.50 96 PHE A N 1
ATOM 753 C CA . PHE A 1 96 ? 10.311 -5.478 -0.717 1.00 97.50 96 PHE A CA 1
ATOM 754 C C . PHE A 1 96 ? 10.662 -4.524 -1.859 1.00 97.50 96 PHE A C 1
ATOM 756 O O . PHE A 1 96 ? 11.363 -4.919 -2.783 1.00 97.50 96 PHE A O 1
ATOM 763 N N . LEU A 1 97 ? 10.224 -3.260 -1.793 1.00 98.00 97 LEU A N 1
ATOM 764 C CA . LEU A 1 97 ? 10.265 -2.349 -2.944 1.00 98.00 97 LEU A CA 1
ATOM 765 C C . LEU A 1 97 ? 11.682 -2.107 -3.466 1.00 98.00 97 LEU A C 1
ATOM 767 O O . LEU A 1 97 ? 11.875 -2.067 -4.674 1.00 98.00 97 LEU A O 1
ATOM 771 N N . PHE A 1 98 ? 12.676 -1.954 -2.591 1.00 97.12 98 PHE A N 1
ATOM 772 C CA . PHE A 1 98 ? 14.048 -1.704 -3.031 1.00 97.12 98 PHE A CA 1
ATOM 773 C C . PHE A 1 98 ? 14.608 -2.830 -3.910 1.00 97.12 98 PHE A C 1
ATOM 775 O O . PHE A 1 98 ? 15.087 -2.559 -5.012 1.00 97.12 98 PHE A O 1
ATOM 782 N N . ASP A 1 99 ? 14.514 -4.077 -3.452 1.00 97.44 99 ASP A N 1
ATOM 783 C CA . ASP A 1 99 ? 15.017 -5.231 -4.202 1.00 97.44 99 ASP A CA 1
ATOM 784 C C . ASP A 1 99 ? 14.139 -5.525 -5.422 1.00 97.44 99 ASP A C 1
ATOM 786 O O . ASP A 1 99 ? 14.662 -5.761 -6.511 1.00 97.44 99 ASP A O 1
ATOM 790 N N . HIS A 1 100 ? 12.817 -5.408 -5.269 1.00 98.06 100 HIS A N 1
ATOM 791 C CA . HIS A 1 100 ? 11.853 -5.584 -6.355 1.00 98.06 100 HIS A CA 1
ATOM 792 C C . HIS A 1 100 ? 12.111 -4.619 -7.515 1.00 98.06 100 HIS A C 1
ATOM 794 O O . HIS A 1 100 ? 12.268 -5.038 -8.658 1.00 98.06 100 HIS A O 1
ATOM 800 N N . VAL A 1 101 ? 12.237 -3.319 -7.237 1.00 98.25 101 VAL A N 1
ATOM 801 C CA . VAL A 1 101 ? 12.469 -2.306 -8.277 1.00 98.25 101 VAL A CA 1
ATOM 802 C C . VAL A 1 101 ? 13.825 -2.516 -8.955 1.00 98.25 101 VAL A C 1
ATOM 804 O O . VAL A 1 101 ? 13.916 -2.395 -10.176 1.00 98.25 101 VAL A O 1
ATOM 807 N N . LYS A 1 102 ? 14.878 -2.877 -8.206 1.00 97.62 102 LYS A N 1
ATOM 808 C CA . LYS A 1 102 ? 16.178 -3.224 -8.806 1.00 97.62 102 LYS A CA 1
ATOM 809 C C . LYS A 1 102 ? 16.063 -4.408 -9.760 1.00 97.62 102 LYS A C 1
ATOM 811 O O . LYS A 1 102 ? 16.653 -4.370 -10.837 1.00 97.62 102 LYS A O 1
ATOM 816 N N . GLU A 1 103 ? 15.310 -5.432 -9.377 1.00 97.88 103 GLU A N 1
ATOM 817 C CA . GLU A 1 103 ? 15.113 -6.619 -10.202 1.00 97.88 103 GLU A CA 1
ATOM 818 C C . GLU A 1 103 ? 14.312 -6.310 -11.472 1.00 97.88 103 GLU A C 1
ATOM 820 O O . GLU A 1 103 ? 14.719 -6.717 -12.559 1.00 97.88 103 GLU A O 1
ATOM 825 N N . VAL A 1 104 ? 13.239 -5.521 -11.378 1.00 97.75 104 VAL A N 1
ATOM 826 C CA . VAL A 1 104 ? 12.471 -5.0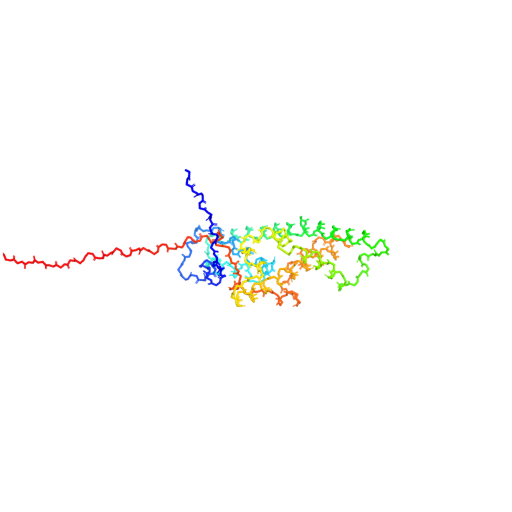82 -12.557 1.00 97.75 104 VAL A CA 1
ATOM 827 C C . VAL A 1 104 ? 13.352 -4.285 -13.524 1.00 97.75 104 VAL A C 1
ATOM 829 O O . VAL A 1 104 ? 13.351 -4.552 -14.727 1.00 97.75 104 VAL A O 1
ATOM 832 N N . ILE A 1 105 ? 14.165 -3.355 -13.013 1.00 97.31 105 ILE A N 1
ATOM 833 C CA . ILE A 1 105 ? 15.115 -2.586 -13.833 1.00 97.31 105 ILE A CA 1
ATOM 834 C C . ILE A 1 105 ? 16.135 -3.515 -14.495 1.00 97.31 105 ILE A C 1
ATOM 836 O O . ILE A 1 105 ? 16.393 -3.386 -15.691 1.00 97.31 105 ILE A O 1
ATOM 840 N N . ARG A 1 106 ? 16.682 -4.482 -13.74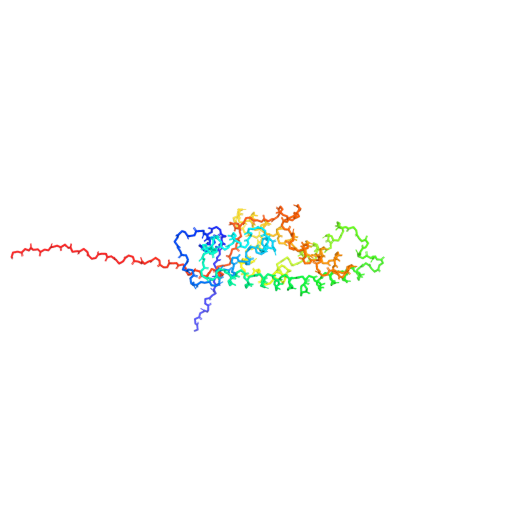8 1.00 96.75 106 ARG A N 1
ATOM 841 C CA . ARG A 1 106 ? 17.639 -5.464 -14.272 1.00 96.75 106 ARG A CA 1
ATOM 842 C C . ARG A 1 106 ? 17.029 -6.286 -15.409 1.00 96.75 106 ARG A C 1
ATOM 844 O O . ARG A 1 106 ? 17.650 -6.397 -16.464 1.00 96.75 106 ARG A O 1
ATOM 851 N N . LYS A 1 107 ? 15.820 -6.836 -15.225 1.00 96.12 107 LYS A N 1
ATOM 852 C CA . LYS A 1 107 ? 15.083 -7.568 -16.273 1.00 96.12 107 LYS A CA 1
ATOM 853 C C . LYS A 1 107 ? 14.883 -6.694 -17.512 1.00 96.12 107 LYS A C 1
ATOM 855 O O . LYS A 1 107 ? 15.120 -7.144 -18.633 1.00 96.12 107 LYS A O 1
ATOM 860 N N . TRP A 1 108 ? 14.506 -5.431 -17.313 1.00 96.69 108 TRP A N 1
ATOM 861 C CA . TRP A 1 108 ? 14.313 -4.491 -18.410 1.00 96.69 108 TRP A CA 1
ATOM 862 C C . TRP A 1 108 ? 15.613 -4.191 -19.168 1.00 96.69 108 TRP A C 1
ATOM 864 O O . TRP A 1 108 ? 15.599 -4.187 -20.399 1.00 96.69 108 TRP A O 1
ATOM 874 N N . HIS A 1 109 ? 16.736 -3.994 -18.467 1.00 95.50 109 HIS A N 1
ATOM 875 C CA . HIS A 1 109 ? 18.053 -3.775 -19.079 1.00 95.50 109 HIS A CA 1
ATOM 876 C C . HIS A 1 109 ? 18.518 -4.972 -19.904 1.00 95.50 109 HIS A C 1
ATOM 878 O O . HIS A 1 109 ? 19.068 -4.775 -20.982 1.00 95.50 109 HIS A O 1
ATOM 884 N N . VAL A 1 110 ? 18.256 -6.200 -19.450 1.00 94.50 110 VAL A N 1
ATOM 885 C CA . VAL A 1 110 ? 18.558 -7.414 -20.230 1.00 94.50 110 VAL A CA 1
ATOM 886 C C . VAL A 1 110 ? 17.786 -7.421 -21.554 1.00 94.50 110 VAL A C 1
ATOM 888 O O . VAL A 1 110 ? 18.357 -7.740 -22.593 1.00 94.50 110 VAL A O 1
ATOM 891 N N . ALA A 1 111 ? 16.513 -7.019 -21.539 1.00 93.12 111 ALA A N 1
ATOM 892 C CA . ALA A 1 111 ? 15.694 -6.923 -22.749 1.00 93.12 111 ALA A CA 1
ATOM 893 C C . ALA A 1 111 ? 16.014 -5.687 -23.619 1.00 93.12 111 ALA A C 1
ATOM 895 O O . ALA A 1 111 ? 15.681 -5.662 -24.801 1.00 93.12 111 ALA A O 1
ATOM 896 N N . ASN A 1 112 ? 16.654 -4.658 -23.052 1.00 93.94 112 ASN A N 1
ATOM 897 C CA . ASN A 1 112 ? 16.917 -3.366 -23.692 1.00 93.94 112 ASN A CA 1
ATOM 898 C C . ASN A 1 112 ? 18.377 -2.932 -23.489 1.00 93.94 112 ASN A C 1
ATOM 900 O O . ASN A 1 112 ? 18.636 -1.837 -22.990 1.00 93.94 112 ASN A O 1
ATOM 904 N N . ALA A 1 113 ? 19.329 -3.777 -23.898 1.00 86.00 113 ALA A N 1
ATOM 905 C CA . ALA A 1 113 ? 20.761 -3.624 -23.603 1.00 86.00 113 ALA A CA 1
ATOM 906 C C . ALA A 1 113 ? 21.371 -2.251 -23.967 1.00 86.00 113 ALA A C 1
ATOM 908 O O . ALA A 1 113 ? 22.369 -1.843 -23.380 1.00 86.00 113 ALA A O 1
ATOM 909 N N . TRP A 1 114 ? 20.761 -1.522 -24.905 1.00 84.19 114 TRP A N 1
ATOM 910 C CA . TRP A 1 114 ? 21.240 -0.228 -25.405 1.00 84.19 114 TRP A CA 1
ATOM 911 C C . TRP A 1 114 ? 20.539 0.991 -24.793 1.00 84.19 114 TRP A C 1
ATOM 913 O O . TRP A 1 114 ? 20.791 2.116 -25.221 1.00 84.19 114 TRP A O 1
ATOM 923 N N . LYS A 1 115 ? 19.626 0.800 -23.833 1.00 91.38 115 LYS A N 1
ATOM 924 C CA . LYS A 1 115 ? 18.852 1.890 -23.230 1.00 91.38 115 LYS A CA 1
ATOM 925 C C . LYS A 1 115 ? 19.107 2.006 -21.729 1.00 91.38 115 LYS A C 1
ATOM 927 O O . LYS A 1 115 ? 19.282 1.020 -21.018 1.00 91.38 115 LYS A O 1
ATOM 932 N N . THR A 1 116 ? 19.039 3.235 -21.224 1.00 90.88 116 THR A N 1
ATOM 933 C CA . THR A 1 116 ? 19.180 3.533 -19.795 1.00 90.88 116 THR A CA 1
ATOM 934 C C . THR A 1 116 ? 17.809 3.723 -19.166 1.00 90.88 116 THR A C 1
ATOM 936 O O . THR A 1 116 ? 17.101 4.665 -19.507 1.00 90.88 116 THR A O 1
ATOM 939 N N . PHE A 1 117 ? 17.456 2.881 -18.192 1.00 93.44 117 PHE A N 1
ATOM 940 C CA . PHE A 1 117 ? 16.164 2.953 -17.503 1.00 93.44 117 PHE A CA 1
ATOM 941 C C . PHE A 1 117 ? 15.881 4.342 -16.901 1.00 93.44 117 PHE A C 1
ATOM 943 O O . PHE A 1 117 ? 14.767 4.849 -16.977 1.00 93.44 117 PHE A O 1
ATOM 950 N N . GLY A 1 118 ? 16.902 5.004 -16.345 1.00 92.50 118 GLY A N 1
ATOM 951 C CA . GLY A 1 118 ? 16.749 6.350 -15.783 1.00 92.50 118 GLY A CA 1
ATOM 952 C C . GLY A 1 118 ? 16.581 7.481 -16.791 1.00 92.50 118 GLY A C 1
ATOM 953 O O . GLY A 1 118 ? 16.210 8.575 -16.381 1.00 92.50 118 GLY A O 1
ATOM 954 N N . ALA A 1 119 ? 16.802 7.221 -18.080 1.00 93.50 119 ALA A N 1
ATOM 955 C CA . ALA A 1 119 ? 16.507 8.170 -19.149 1.00 93.50 119 ALA A CA 1
ATOM 956 C C . ALA A 1 119 ? 15.069 8.036 -19.681 1.00 93.50 119 ALA A C 1
ATOM 958 O O . ALA A 1 119 ? 14.644 8.861 -20.484 1.00 93.50 119 ALA A O 1
ATOM 959 N N . LEU A 1 120 ? 14.320 7.011 -19.255 1.00 94.81 120 LEU A N 1
ATOM 960 C CA . LEU A 1 120 ? 12.937 6.823 -19.685 1.00 94.81 120 LEU A CA 1
ATOM 961 C C . LEU A 1 120 ? 12.037 7.937 -19.132 1.00 94.81 120 LEU A C 1
ATOM 963 O O . LEU A 1 120 ? 12.227 8.349 -17.985 1.00 94.81 120 LEU A O 1
ATOM 967 N N . PRO A 1 121 ? 11.017 8.384 -19.878 1.00 94.75 121 PRO A N 1
ATOM 968 C CA . PRO A 1 121 ? 9.946 9.209 -19.333 1.00 94.75 121 PRO A CA 1
ATOM 969 C C . PRO A 1 121 ? 9.173 8.487 -18.210 1.00 94.75 121 PRO A C 1
ATOM 971 O O . PRO A 1 121 ? 9.113 7.250 -18.205 1.00 94.75 121 PRO A O 1
ATOM 974 N N . PRO A 1 122 ? 8.560 9.220 -17.258 1.00 92.88 122 PRO A N 1
ATOM 975 C CA . PRO A 1 122 ? 7.723 8.629 -16.211 1.00 92.88 122 PRO A CA 1
ATOM 976 C C . PRO A 1 122 ? 6.638 7.688 -16.752 1.00 92.88 122 PRO A C 1
ATOM 978 O O . PRO A 1 122 ? 6.446 6.601 -16.217 1.00 92.88 122 PRO A O 1
ATOM 981 N N . GLU A 1 123 ? 5.996 8.049 -17.863 1.00 94.31 123 GLU A N 1
ATOM 982 C CA . GLU A 1 123 ? 4.907 7.280 -18.470 1.00 94.31 123 GLU A CA 1
ATOM 983 C C . GLU A 1 123 ? 5.383 5.924 -19.013 1.00 94.31 123 GLU A C 1
ATOM 985 O O . GLU A 1 123 ? 4.634 4.945 -19.016 1.00 94.31 123 GLU A O 1
ATOM 990 N N . GLU A 1 124 ? 6.631 5.843 -19.481 1.00 96.12 124 GLU A N 1
ATOM 991 C CA . GLU A 1 124 ? 7.226 4.583 -19.929 1.00 96.12 124 GLU A CA 1
ATOM 992 C C . GLU A 1 124 ? 7.634 3.705 -18.748 1.00 96.12 124 GLU A C 1
ATOM 994 O O . GLU A 1 124 ? 7.385 2.499 -18.773 1.00 96.12 124 GLU A O 1
ATOM 999 N N . ARG A 1 125 ? 8.192 4.301 -17.686 1.00 96.56 125 ARG A N 1
ATOM 1000 C CA . ARG A 1 125 ? 8.469 3.570 -16.441 1.00 96.56 125 ARG A CA 1
ATOM 1001 C C . ARG A 1 125 ? 7.195 2.998 -15.841 1.00 96.56 125 ARG A C 1
ATOM 1003 O O . ARG A 1 125 ? 7.182 1.838 -15.444 1.00 96.56 125 ARG A O 1
ATOM 1010 N N . ASP A 1 126 ? 6.115 3.772 -15.854 1.00 95.38 126 ASP A N 1
ATOM 1011 C CA . ASP A 1 126 ? 4.813 3.329 -15.371 1.00 95.38 126 ASP A CA 1
ATOM 1012 C C . ASP A 1 126 ? 4.316 2.088 -16.109 1.00 95.38 126 ASP A C 1
ATOM 1014 O O . ASP A 1 126 ? 3.861 1.145 -15.466 1.00 95.38 126 ASP A O 1
ATOM 1018 N N . LYS A 1 127 ? 4.451 2.032 -17.439 1.00 97.00 127 LYS A N 1
ATOM 1019 C CA . LYS A 1 127 ? 4.099 0.827 -18.209 1.00 97.00 127 LYS A CA 1
ATOM 1020 C C . LYS A 1 127 ? 4.897 -0.394 -17.750 1.00 97.00 127 LYS A C 1
ATOM 1022 O O . LYS A 1 127 ? 4.338 -1.482 -17.678 1.00 97.00 127 LYS A O 1
ATOM 1027 N N . ILE A 1 128 ? 6.172 -0.215 -17.408 1.00 97.75 128 ILE A N 1
ATOM 1028 C CA . ILE A 1 128 ? 7.042 -1.299 -16.937 1.00 97.75 128 ILE A CA 1
ATOM 1029 C C . ILE A 1 128 ? 6.639 -1.748 -15.529 1.00 97.75 128 ILE A C 1
ATOM 1031 O O . ILE A 1 128 ? 6.503 -2.946 -15.287 1.00 97.75 128 ILE A O 1
ATOM 1035 N N . TRP A 1 129 ? 6.382 -0.806 -14.615 1.00 97.75 129 TRP A N 1
ATOM 1036 C CA . TRP A 1 129 ? 5.868 -1.121 -13.280 1.00 97.75 129 TRP A CA 1
ATOM 1037 C C . TRP A 1 129 ? 4.563 -1.907 -13.368 1.00 97.75 129 TRP A C 1
ATOM 1039 O O . TRP A 1 129 ? 4.418 -2.933 -12.705 1.00 97.75 129 TRP A O 1
ATOM 1049 N N . MET A 1 130 ? 3.627 -1.439 -14.196 1.00 97.50 130 MET A N 1
ATOM 1050 C CA . MET A 1 130 ? 2.317 -2.066 -14.343 1.00 97.50 130 MET A CA 1
ATOM 1051 C C . MET A 1 130 ? 2.398 -3.425 -15.029 1.00 97.50 130 MET A C 1
ATOM 1053 O O . MET A 1 130 ? 1.709 -4.329 -14.586 1.00 97.50 130 MET A O 1
ATOM 1057 N N . ALA A 1 131 ? 3.288 -3.622 -16.004 1.00 97.31 131 ALA A N 1
ATOM 1058 C CA . ALA A 1 131 ? 3.498 -4.938 -16.604 1.00 97.31 131 ALA A CA 1
ATOM 1059 C C . ALA A 1 131 ? 3.962 -5.989 -15.577 1.00 97.31 131 ALA A C 1
ATOM 1061 O O . ALA A 1 131 ? 3.476 -7.116 -15.605 1.00 97.31 131 ALA A O 1
ATOM 1062 N N . GLU A 1 132 ? 4.857 -5.625 -14.648 1.00 97.44 132 GLU A N 1
ATOM 1063 C CA . 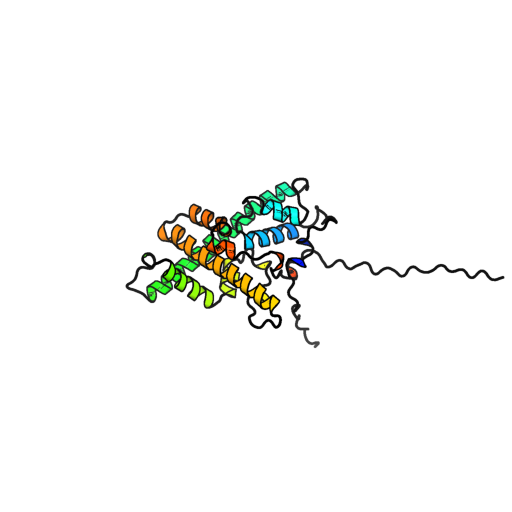GLU A 1 132 ? 5.268 -6.538 -13.570 1.00 97.44 132 GLU A CA 1
ATOM 1064 C C . GLU A 1 132 ? 4.112 -6.804 -12.589 1.00 97.44 132 GLU A C 1
ATOM 1066 O O . GLU A 1 132 ? 3.906 -7.940 -12.174 1.00 97.44 132 GLU A O 1
ATOM 1071 N N . TYR A 1 133 ? 3.331 -5.775 -12.240 1.00 97.69 133 TYR A N 1
ATOM 1072 C CA . TYR A 1 133 ? 2.172 -5.921 -11.353 1.00 97.69 133 TYR A CA 1
ATOM 1073 C C . TYR A 1 133 ? 1.078 -6.803 -11.959 1.00 97.69 133 TYR A C 1
ATOM 1075 O O . TYR A 1 133 ? 0.562 -7.693 -11.291 1.00 97.69 133 TYR A O 1
ATOM 1083 N N . ASP A 1 134 ? 0.723 -6.551 -13.219 1.00 96.62 134 ASP A N 1
ATOM 1084 C CA . ASP A 1 134 ? -0.388 -7.199 -13.914 1.00 96.62 134 ASP A CA 1
ATOM 1085 C C . ASP A 1 134 ? -0.102 -8.697 -14.180 1.00 96.62 134 ASP A C 1
ATOM 1087 O O . ASP A 1 134 ? -1.035 -9.455 -14.442 1.00 96.62 134 ASP A O 1
ATOM 1091 N N . ALA A 1 135 ? 1.158 -9.144 -14.060 1.00 97.06 135 ALA A N 1
ATOM 1092 C CA . ALA A 1 135 ? 1.543 -10.555 -14.155 1.00 97.06 135 ALA A CA 1
ATOM 1093 C C . ALA A 1 135 ? 1.103 -11.389 -12.936 1.00 97.06 135 ALA A C 1
ATOM 1095 O O . ALA A 1 135 ? 0.714 -12.545 -13.097 1.00 97.06 135 ALA A O 1
ATOM 1096 N N . ASP A 1 136 ? 1.156 -10.811 -11.733 1.00 96.88 136 ASP A N 1
ATOM 1097 C CA . ASP A 1 136 ? 0.655 -11.420 -10.493 1.00 96.88 136 ASP A CA 1
ATOM 1098 C C . ASP A 1 136 ? 0.221 -10.330 -9.489 1.00 96.88 136 ASP A C 1
ATOM 1100 O O . ASP A 1 136 ? 0.968 -9.990 -8.558 1.00 96.88 136 ASP A O 1
ATOM 1104 N N . PRO A 1 137 ? -0.982 -9.746 -9.666 1.00 96.31 137 PRO A N 1
ATOM 1105 C CA . PRO A 1 137 ? -1.454 -8.645 -8.828 1.00 96.31 137 PRO A CA 1
ATOM 1106 C C . PRO A 1 137 ? -1.578 -9.025 -7.350 1.00 96.31 137 PRO A C 1
ATOM 1108 O O . PRO A 1 137 ? -1.218 -8.239 -6.468 1.00 96.31 137 PRO A O 1
ATOM 1111 N N . GLU A 1 138 ? -2.088 -10.229 -7.073 1.00 96.62 138 GLU A N 1
ATOM 1112 C CA . GLU A 1 138 ? -2.312 -10.705 -5.710 1.00 96.62 138 GLU A CA 1
ATOM 1113 C C . GLU A 1 138 ? -0.984 -10.996 -5.015 1.00 96.62 138 GLU A C 1
ATOM 1115 O O . GLU A 1 138 ? -0.709 -10.415 -3.961 1.00 96.62 138 GLU A O 1
ATOM 1120 N N . GLY A 1 139 ? -0.132 -11.838 -5.609 1.00 97.31 139 GLY A N 1
ATOM 1121 C CA . GLY A 1 139 ? 1.144 -12.215 -5.009 1.00 97.31 139 GLY A CA 1
ATOM 1122 C C . GLY A 1 139 ? 2.062 -11.014 -4.802 1.00 97.31 139 GLY A C 1
ATOM 1123 O O . GLY A 1 139 ? 2.706 -10.904 -3.750 1.00 97.31 139 GLY A O 1
ATOM 1124 N N . THR A 1 140 ? 2.044 -10.050 -5.729 1.00 97.31 140 THR A N 1
ATOM 1125 C CA . THR A 1 140 ? 2.788 -8.791 -5.600 1.00 97.31 140 THR A CA 1
ATOM 1126 C C . THR A 1 140 ? 2.317 -7.975 -4.397 1.00 97.31 140 THR A C 1
ATOM 1128 O O . THR A 1 140 ? 3.134 -7.575 -3.564 1.00 97.31 140 THR A O 1
ATOM 1131 N N . ILE A 1 141 ? 1.008 -7.741 -4.249 1.00 97.00 141 ILE A N 1
ATOM 1132 C CA . ILE A 1 141 ? 0.477 -6.948 -3.128 1.00 97.00 141 ILE A CA 1
ATOM 1133 C C . ILE A 1 141 ? 0.630 -7.667 -1.798 1.00 97.00 141 ILE A C 1
ATOM 1135 O O . ILE A 1 141 ? 1.027 -7.035 -0.817 1.00 97.00 141 ILE A O 1
ATOM 1139 N N . VAL A 1 142 ? 0.332 -8.965 -1.747 1.00 96.88 142 VAL A N 1
ATOM 1140 C CA . VAL A 1 142 ? 0.473 -9.767 -0.528 1.00 96.88 142 VAL A CA 1
ATOM 1141 C C . VAL A 1 142 ? 1.922 -9.742 -0.048 1.00 96.88 142 VAL A C 1
ATOM 1143 O O . VAL A 1 142 ? 2.167 -9.606 1.151 1.00 96.88 142 VAL A O 1
ATOM 1146 N N . SER A 1 143 ? 2.885 -9.799 -0.969 1.00 97.19 143 SER A N 1
ATOM 1147 C CA . SER A 1 143 ? 4.309 -9.709 -0.644 1.00 97.19 143 SER A CA 1
ATOM 1148 C C . SER A 1 143 ? 4.717 -8.303 -0.204 1.00 97.19 143 SER A C 1
ATOM 1150 O O . SER A 1 143 ? 5.357 -8.154 0.840 1.00 97.19 143 SER A O 1
ATOM 1152 N N . MET A 1 144 ? 4.304 -7.270 -0.946 1.00 97.62 144 MET A N 1
ATOM 1153 C CA . MET A 1 144 ? 4.626 -5.873 -0.646 1.00 97.62 144 MET A CA 1
ATOM 1154 C C . MET A 1 144 ? 4.057 -5.443 0.704 1.00 97.62 144 MET A C 1
ATOM 1156 O O . MET A 1 144 ? 4.788 -4.978 1.575 1.00 97.62 144 MET A O 1
ATOM 1160 N N . MET A 1 145 ? 2.751 -5.624 0.891 1.00 96.81 145 MET A N 1
ATOM 1161 C CA . MET A 1 145 ? 1.995 -5.157 2.050 1.00 96.81 145 MET A CA 1
ATOM 1162 C C . MET A 1 145 ? 1.892 -6.213 3.156 1.00 96.81 145 MET A C 1
ATOM 1164 O O . MET A 1 145 ? 1.135 -6.017 4.106 1.00 96.81 145 MET A O 1
ATOM 1168 N N . LYS A 1 146 ? 2.683 -7.295 3.099 1.00 95.56 146 LYS A N 1
ATOM 1169 C CA . LYS A 1 146 ? 2.707 -8.398 4.081 1.00 95.56 146 LYS A CA 1
ATOM 1170 C C . LYS A 1 146 ? 2.549 -7.976 5.552 1.00 95.56 146 LYS A C 1
ATOM 1172 O O . LYS A 1 146 ? 1.827 -8.664 6.272 1.00 95.56 146 LYS A O 1
ATOM 1177 N N . PRO A 1 147 ? 3.176 -6.883 6.043 1.00 94.38 147 PRO A N 1
ATOM 1178 C CA . PRO A 1 147 ? 3.047 -6.491 7.447 1.00 94.38 147 PRO A CA 1
ATOM 1179 C C . PRO A 1 147 ? 1.634 -6.066 7.879 1.00 94.38 147 PRO A C 1
ATOM 1181 O O . PRO A 1 147 ? 1.339 -6.109 9.074 1.00 94.38 147 PRO A O 1
ATOM 1184 N N . VAL A 1 148 ? 0.786 -5.642 6.937 1.00 95.00 148 VAL A N 1
ATOM 1185 C CA . VAL A 1 148 ? -0.537 -5.055 7.214 1.00 95.00 148 VAL A CA 1
ATOM 1186 C C . VAL A 1 148 ? -1.680 -5.721 6.446 1.00 95.00 148 VAL A C 1
ATOM 1188 O O . VAL A 1 148 ? -2.800 -5.732 6.938 1.00 95.00 148 VAL A O 1
ATOM 1191 N N . ILE A 1 149 ? -1.410 -6.337 5.291 1.00 94.81 149 ILE A N 1
ATOM 1192 C CA . ILE A 1 149 ? -2.430 -6.837 4.352 1.00 94.81 149 ILE A CA 1
ATOM 1193 C C . ILE A 1 149 ? -3.299 -7.966 4.915 1.00 94.81 149 ILE A C 1
ATOM 1195 O O . ILE A 1 149 ? -4.384 -8.202 4.406 1.00 94.81 149 ILE A O 1
ATOM 1199 N N . GLY A 1 150 ? -2.862 -8.640 5.984 1.00 91.31 150 GLY A N 1
ATOM 1200 C CA . GLY A 1 150 ? -3.601 -9.750 6.595 1.00 91.31 150 GLY A CA 1
ATOM 1201 C C . GLY A 1 150 ? -4.982 -9.383 7.156 1.00 91.31 150 GLY A C 1
ATOM 1202 O O . GLY A 1 150 ? -5.771 -10.290 7.417 1.00 91.31 150 GLY A O 1
ATOM 1203 N N . ILE A 1 151 ? -5.264 -8.086 7.329 1.00 91.69 151 ILE A N 1
ATOM 1204 C CA . ILE A 1 151 ? -6.585 -7.572 7.716 1.00 91.69 151 ILE A CA 1
ATOM 1205 C C . ILE A 1 151 ? -7.592 -7.606 6.555 1.00 91.69 151 ILE A C 1
ATOM 1207 O O . ILE A 1 151 ? -8.794 -7.726 6.780 1.00 91.69 151 ILE A O 1
ATOM 1211 N N . LEU A 1 152 ? -7.097 -7.533 5.318 1.00 93.62 152 LEU A N 1
ATOM 1212 C CA . LEU A 1 152 ? -7.887 -7.533 4.095 1.00 93.62 152 LEU A CA 1
ATOM 1213 C C . LEU A 1 152 ? -8.159 -8.974 3.651 1.00 93.62 152 LEU A C 1
ATOM 1215 O O . LEU A 1 152 ? -7.272 -9.831 3.683 1.00 93.62 152 LEU A O 1
ATOM 1219 N N . ASP A 1 153 ? -9.373 -9.241 3.193 1.00 92.75 153 ASP A N 1
ATOM 1220 C CA . ASP A 1 153 ? -9.720 -10.506 2.559 1.00 92.75 153 ASP A CA 1
ATOM 1221 C C . ASP A 1 153 ? -9.254 -10.529 1.095 1.00 92.75 153 ASP A C 1
ATOM 1223 O O . ASP A 1 153 ? -10.009 -10.262 0.156 1.00 92.75 153 ASP A O 1
ATOM 1227 N N . THR A 1 154 ? -7.962 -10.804 0.899 1.00 92.00 154 THR A N 1
ATOM 1228 C CA . THR A 1 154 ? -7.332 -10.782 -0.430 1.00 92.00 154 THR A CA 1
ATOM 1229 C C . THR A 1 154 ? -7.950 -11.790 -1.394 1.00 92.00 154 THR A C 1
ATOM 1231 O O . THR A 1 154 ? -8.053 -11.482 -2.581 1.00 92.00 154 THR A O 1
ATOM 1234 N N . SER A 1 155 ? -8.450 -12.922 -0.884 1.00 88.62 155 SER A N 1
ATOM 1235 C CA . SER A 1 155 ? -9.118 -13.954 -1.679 1.00 88.62 155 SER A CA 1
ATOM 1236 C C . SER A 1 155 ? -10.320 -13.391 -2.441 1.00 88.62 155 SER A C 1
ATOM 1238 O O . SER A 1 155 ? -10.508 -13.695 -3.616 1.00 88.62 155 SER A O 1
ATOM 1240 N N . ASN A 1 156 ? -11.115 -12.530 -1.798 1.00 90.06 156 ASN A N 1
ATOM 1241 C CA . ASN A 1 156 ? -12.260 -11.881 -2.437 1.00 90.06 156 ASN A CA 1
ATOM 1242 C C . ASN A 1 156 ? -11.859 -10.637 -3.244 1.00 90.06 156 ASN A C 1
ATOM 1244 O O . ASN A 1 156 ? -12.423 -10.390 -4.310 1.00 90.06 156 ASN A O 1
ATOM 1248 N N . VAL A 1 157 ? -10.841 -9.887 -2.804 1.00 93.50 157 VAL A N 1
ATOM 1249 C CA . VAL A 1 157 ? -10.353 -8.697 -3.529 1.00 93.50 157 VAL A CA 1
ATOM 1250 C C . VAL A 1 157 ? -9.858 -9.032 -4.927 1.00 93.50 157 VAL A C 1
ATOM 1252 O O . VAL A 1 157 ? -10.121 -8.266 -5.853 1.00 93.50 157 VAL A O 1
ATOM 1255 N N . PHE A 1 158 ? -9.151 -10.144 -5.113 1.00 92.56 158 PHE A N 1
ATOM 1256 C CA . PHE A 1 158 ? -8.613 -10.526 -6.423 1.00 92.56 158 PHE A CA 1
ATOM 1257 C C . PHE A 1 158 ? -9.526 -11.472 -7.210 1.00 92.56 158 PHE A C 1
ATOM 1259 O O . PHE A 1 158 ? -9.247 -11.771 -8.371 1.00 92.56 158 PHE A O 1
ATOM 1266 N N . LYS A 1 159 ? -10.682 -11.838 -6.646 1.00 90.19 159 LYS A N 1
ATOM 1267 C CA . LYS A 1 159 ? -11.721 -12.581 -7.351 1.00 90.19 159 LYS A CA 1
ATOM 1268 C C . LYS A 1 159 ? -12.382 -11.711 -8.430 1.00 90.19 159 LYS A C 1
ATOM 1270 O O . LYS A 1 159 ? -12.870 -10.606 -8.164 1.00 90.19 159 LYS A O 1
ATOM 1275 N N . LEU A 1 160 ? -12.369 -12.195 -9.674 1.00 87.19 160 LEU A N 1
ATOM 1276 C CA . LEU A 1 160 ? -12.909 -11.475 -10.839 1.00 87.19 160 LEU A CA 1
ATOM 1277 C C . LEU A 1 160 ? -14.355 -11.872 -11.169 1.00 87.19 160 LEU A C 1
ATOM 1279 O O . LEU A 1 160 ? -15.089 -11.085 -11.764 1.00 87.19 160 LEU A O 1
ATOM 1283 N N . ASP A 1 161 ? -14.771 -13.062 -10.753 1.00 87.44 161 ASP A N 1
ATOM 1284 C CA . ASP A 1 161 ? -16.051 -13.707 -11.046 1.00 87.44 161 ASP A CA 1
ATOM 1285 C C . ASP A 1 161 ? -17.064 -13.560 -9.895 1.00 87.44 161 ASP A C 1
ATOM 1287 O O . ASP A 1 161 ? -17.800 -14.486 -9.557 1.00 87.44 161 ASP A O 1
ATOM 1291 N N . LEU A 1 162 ? -17.116 -12.382 -9.269 1.00 85.88 162 LEU A N 1
ATOM 1292 C CA . LEU A 1 162 ? -18.137 -12.093 -8.260 1.00 85.88 162 LEU A CA 1
ATOM 1293 C C . LEU A 1 162 ? -19.518 -11.956 -8.919 1.00 85.88 162 LEU A C 1
ATOM 1295 O O . LEU A 1 162 ? -19.675 -11.290 -9.950 1.00 85.88 162 LEU A O 1
ATOM 1299 N N . ALA A 1 163 ? -20.508 -12.612 -8.312 1.00 83.38 163 ALA A N 1
ATOM 1300 C CA . ALA A 1 163 ? -21.880 -12.634 -8.807 1.00 83.38 163 ALA A CA 1
ATOM 1301 C C . ALA A 1 163 ? -22.564 -11.270 -8.642 1.00 83.38 163 ALA A C 1
ATOM 1303 O O . ALA A 1 163 ? -23.248 -10.812 -9.557 1.00 83.38 163 ALA A O 1
ATOM 1304 N N . ASP A 1 164 ? -22.338 -10.615 -7.503 1.00 89.19 164 ASP A N 1
ATOM 1305 C CA . ASP A 1 164 ? -22.935 -9.324 -7.196 1.00 89.19 164 ASP A CA 1
ATOM 1306 C C . ASP A 1 164 ? -22.173 -8.149 -7.837 1.00 89.19 164 ASP A C 1
ATOM 1308 O O . ASP A 1 164 ? -20.939 -8.096 -7.864 1.00 89.19 164 ASP A O 1
ATOM 1312 N N . ASN A 1 165 ? -22.919 -7.196 -8.400 1.00 89.12 165 ASN A N 1
ATOM 1313 C CA . ASN A 1 165 ? -22.333 -6.088 -9.150 1.00 89.12 165 ASN A CA 1
ATOM 1314 C C . ASN A 1 165 ? -21.760 -4.985 -8.249 1.00 89.12 165 ASN A C 1
ATOM 1316 O O . ASN A 1 165 ? -20.796 -4.313 -8.637 1.00 89.12 165 ASN A O 1
ATOM 1320 N N . GLU A 1 166 ? -22.342 -4.793 -7.068 1.00 89.44 166 GLU A N 1
ATOM 1321 C CA . GLU A 1 166 ? -21.847 -3.842 -6.080 1.00 89.44 166 GLU A CA 1
ATOM 1322 C C . GLU A 1 166 ? -20.507 -4.337 -5.526 1.00 89.44 166 GLU A C 1
ATOM 1324 O O . GLU A 1 166 ? -19.510 -3.610 -5.581 1.00 89.44 166 GLU A O 1
ATOM 1329 N N . ASP A 1 167 ? -20.437 -5.614 -5.150 1.00 91.00 167 ASP A N 1
ATOM 1330 C CA . ASP A 1 167 ? -19.212 -6.271 -4.696 1.00 91.00 167 ASP A CA 1
ATOM 1331 C C . ASP A 1 167 ? -18.109 -6.184 -5.759 1.00 91.00 167 ASP A C 1
ATOM 1333 O O . ASP A 1 167 ? -16.972 -5.805 -5.459 1.00 91.00 167 ASP A O 1
ATOM 1337 N N . ARG A 1 168 ? -18.436 -6.439 -7.037 1.00 90.75 168 ARG A N 1
ATOM 1338 C CA . ARG A 1 168 ? -17.487 -6.252 -8.153 1.00 90.75 168 ARG A CA 1
ATOM 1339 C C . ARG A 1 168 ? -16.938 -4.834 -8.227 1.00 90.75 168 ARG A C 1
ATOM 1341 O O . ARG A 1 168 ? -15.750 -4.658 -8.516 1.00 90.75 168 ARG A O 1
ATOM 1348 N N . THR A 1 169 ? -17.791 -3.837 -8.015 1.00 92.31 169 THR A N 1
ATOM 1349 C CA . THR A 1 169 ? -17.415 -2.421 -8.078 1.00 92.31 169 THR A CA 1
ATOM 1350 C C . THR A 1 169 ? -16.491 -2.062 -6.918 1.00 92.31 169 THR A C 1
ATOM 1352 O O . THR A 1 169 ? -15.411 -1.514 -7.156 1.00 92.31 169 THR A O 1
ATOM 1355 N N . LYS A 1 170 ? -16.839 -2.470 -5.692 1.00 94.12 170 LYS A N 1
ATOM 1356 C CA . LYS A 1 170 ? -16.005 -2.277 -4.496 1.00 94.12 170 LYS A CA 1
ATOM 1357 C C . LYS A 1 170 ? -14.650 -2.967 -4.640 1.00 94.12 170 LYS A C 1
ATOM 1359 O O . LYS A 1 170 ? -13.612 -2.322 -4.490 1.00 94.12 170 LYS A O 1
ATOM 1364 N N . MET A 1 171 ? -14.622 -4.240 -5.046 1.00 95.12 171 MET A N 1
ATOM 1365 C CA . MET A 1 171 ? -13.362 -4.967 -5.247 1.00 95.12 171 MET A CA 1
ATOM 1366 C C . MET A 1 171 ? -12.508 -4.340 -6.352 1.00 95.12 171 MET A C 1
ATOM 1368 O O . MET A 1 171 ? -11.286 -4.273 -6.226 1.00 95.12 171 MET A O 1
ATOM 1372 N N . ARG A 1 172 ? -13.121 -3.813 -7.421 1.00 94.62 172 ARG A N 1
ATOM 1373 C CA . ARG A 1 172 ? -12.392 -3.063 -8.455 1.00 94.62 172 ARG A CA 1
ATOM 1374 C C . ARG A 1 172 ? -11.761 -1.791 -7.889 1.00 94.62 172 ARG A C 1
ATOM 1376 O O . ARG A 1 172 ? -10.596 -1.537 -8.186 1.00 94.62 172 ARG A O 1
ATOM 1383 N N . ALA A 1 173 ? -12.487 -1.022 -7.080 1.00 95.06 173 ALA A N 1
ATOM 1384 C CA . ALA A 1 173 ? -11.953 0.179 -6.441 1.00 95.06 173 ALA A CA 1
ATOM 1385 C C . ALA A 1 173 ? -10.758 -0.152 -5.529 1.00 95.06 173 ALA A C 1
ATOM 1387 O O . ALA A 1 173 ? -9.712 0.490 -5.618 1.00 95.06 173 ALA A O 1
ATOM 1388 N N . ILE A 1 174 ? -10.856 -1.227 -4.742 1.00 96.44 174 ILE A N 1
ATOM 1389 C CA . ILE A 1 174 ? -9.767 -1.688 -3.868 1.00 96.44 174 ILE A CA 1
ATOM 1390 C C . ILE A 1 174 ? -8.553 -2.144 -4.679 1.00 96.44 174 ILE A C 1
ATOM 1392 O O . ILE A 1 174 ? -7.427 -1.753 -4.370 1.00 96.44 174 ILE A O 1
ATOM 1396 N N . ARG A 1 175 ? -8.752 -2.924 -5.750 1.00 96.06 175 ARG A N 1
ATOM 1397 C CA . ARG A 1 175 ? -7.658 -3.307 -6.659 1.00 96.06 175 ARG A CA 1
ATOM 1398 C C . ARG A 1 175 ? -6.981 -2.077 -7.262 1.00 96.06 175 ARG A C 1
ATOM 1400 O O . ARG A 1 175 ? -5.755 -2.022 -7.292 1.00 96.06 175 ARG A O 1
ATOM 1407 N N . ASN A 1 176 ? -7.752 -1.066 -7.663 1.00 95.75 176 ASN A N 1
ATOM 1408 C CA . ASN A 1 176 ? -7.206 0.195 -8.168 1.00 95.75 176 ASN A CA 1
ATOM 1409 C C . ASN A 1 176 ? -6.376 0.930 -7.104 1.00 95.75 176 ASN A C 1
ATOM 1411 O O . ASN A 1 176 ? -5.278 1.390 -7.413 1.00 95.75 176 ASN A O 1
ATOM 1415 N N . MET A 1 177 ? -6.844 0.986 -5.854 1.00 96.94 177 MET A N 1
ATOM 1416 C CA . MET A 1 177 ? -6.085 1.547 -4.733 1.00 96.94 177 MET A CA 1
ATOM 1417 C C . MET A 1 177 ? -4.744 0.826 -4.540 1.00 96.94 177 MET A C 1
ATOM 1419 O O . MET A 1 177 ? -3.689 1.458 -4.473 1.00 96.94 177 MET A O 1
ATOM 1423 N N . LEU A 1 178 ? -4.770 -0.508 -4.472 1.00 97.06 178 LEU A N 1
ATOM 1424 C CA . LEU A 1 178 ? -3.581 -1.337 -4.257 1.00 97.06 178 LEU A CA 1
ATOM 1425 C C . LEU A 1 178 ? -2.584 -1.204 -5.416 1.00 97.06 178 LEU A C 1
ATOM 1427 O O . LEU A 1 178 ? -1.389 -1.010 -5.183 1.00 97.06 178 LEU A O 1
ATOM 1431 N N . ARG A 1 179 ? -3.080 -1.216 -6.657 1.00 96.50 179 ARG A N 1
ATOM 1432 C CA . ARG A 1 179 ? -2.291 -0.969 -7.869 1.00 96.50 179 ARG A CA 1
ATOM 1433 C C . ARG A 1 179 ? -1.634 0.411 -7.845 1.00 96.50 179 ARG A C 1
ATOM 1435 O O . ARG A 1 179 ? -0.439 0.526 -8.116 1.00 96.50 179 ARG A O 1
ATOM 1442 N N . SER A 1 180 ? -2.372 1.451 -7.454 1.00 96.19 180 SER A N 1
ATOM 1443 C CA . SER A 1 180 ? -1.834 2.808 -7.292 1.00 96.19 180 SER A CA 1
ATOM 1444 C C . SER A 1 180 ? -0.762 2.890 -6.207 1.00 96.19 180 SER A C 1
ATOM 1446 O O . SER A 1 180 ? 0.251 3.558 -6.407 1.00 96.19 180 SER A O 1
ATOM 1448 N N . LYS A 1 181 ? -0.933 2.189 -5.078 1.00 96.75 181 LYS A N 1
ATOM 1449 C CA . LYS A 1 181 ? 0.083 2.111 -4.010 1.00 96.75 181 LYS A CA 1
ATOM 1450 C C . LYS A 1 181 ? 1.357 1.431 -4.485 1.00 96.75 181 LYS A C 1
ATOM 1452 O O . LYS A 1 181 ? 2.442 1.936 -4.208 1.00 96.75 181 LYS A O 1
ATOM 1457 N N . TYR A 1 182 ? 1.232 0.331 -5.221 1.00 97.88 182 TYR A N 1
ATOM 1458 C CA . TYR A 1 182 ? 2.376 -0.345 -5.823 1.00 97.88 182 TYR A CA 1
ATOM 1459 C C . TYR A 1 182 ? 3.108 0.576 -6.814 1.00 97.88 182 TYR A C 1
ATOM 1461 O O . TYR A 1 182 ? 4.306 0.802 -6.651 1.00 97.88 182 TYR A O 1
ATOM 1469 N N . ARG A 1 183 ? 2.385 1.197 -7.764 1.00 96.94 183 ARG A N 1
ATOM 1470 C CA . ARG A 1 183 ? 2.957 2.159 -8.729 1.00 96.94 183 ARG A CA 1
ATOM 1471 C C . ARG A 1 183 ? 3.734 3.263 -8.017 1.00 96.94 183 ARG A C 1
ATOM 1473 O O . ARG A 1 183 ? 4.892 3.523 -8.335 1.00 96.94 183 ARG A O 1
ATOM 1480 N N . PHE A 1 184 ? 3.089 3.891 -7.035 1.00 96.50 184 PHE A N 1
ATOM 1481 C CA . PHE A 1 184 ? 3.679 4.961 -6.245 1.00 96.50 184 PHE A CA 1
ATOM 1482 C C . PHE A 1 184 ? 4.939 4.488 -5.514 1.00 96.50 184 PHE A C 1
ATOM 1484 O O . PHE A 1 184 ? 5.977 5.138 -5.599 1.00 96.50 184 PHE A O 1
ATOM 1491 N N . GLY A 1 185 ? 4.876 3.324 -4.862 1.00 97.00 185 GLY A N 1
ATOM 1492 C CA . GLY A 1 185 ? 6.003 2.706 -4.168 1.00 97.00 185 GLY A CA 1
ATOM 1493 C C . GLY A 1 185 ? 7.201 2.444 -5.078 1.00 97.00 185 GLY A C 1
ATOM 1494 O O . GLY A 1 185 ? 8.333 2.760 -4.699 1.00 97.00 185 GLY A O 1
ATOM 1495 N N . CYS A 1 186 ? 6.967 1.920 -6.282 1.00 98.00 186 CYS A N 1
ATOM 1496 C CA . CYS A 1 186 ? 8.014 1.704 -7.277 1.00 98.00 186 CYS A CA 1
ATOM 1497 C C . CYS A 1 186 ? 8.680 3.020 -7.687 1.00 98.00 186 CYS A C 1
ATOM 1499 O O . CYS A 1 186 ? 9.905 3.135 -7.615 1.00 98.00 186 CYS A O 1
ATOM 1501 N N . GLU A 1 187 ? 7.886 4.031 -8.045 1.00 96.19 187 GLU A N 1
ATOM 1502 C CA . GLU A 1 187 ? 8.408 5.295 -8.563 1.00 96.19 187 GLU A CA 1
ATOM 1503 C C . GLU A 1 187 ? 9.199 6.080 -7.507 1.00 96.19 187 GLU A C 1
ATOM 1505 O O . GLU A 1 187 ? 10.311 6.537 -7.778 1.00 96.19 187 GLU A O 1
ATOM 1510 N N . ILE A 1 188 ? 8.702 6.182 -6.268 1.00 96.25 188 ILE A N 1
ATOM 1511 C CA . ILE A 1 188 ? 9.443 6.880 -5.204 1.00 96.25 188 ILE A CA 1
ATOM 1512 C C . ILE A 1 188 ? 10.726 6.133 -4.824 1.00 96.25 188 ILE A C 1
ATOM 1514 O O . ILE A 1 188 ? 11.739 6.756 -4.496 1.00 96.25 188 ILE A O 1
ATOM 1518 N N . THR A 1 189 ? 10.702 4.796 -4.864 1.00 97.25 189 THR A N 1
ATOM 1519 C CA . THR A 1 189 ? 11.873 3.969 -4.561 1.00 97.25 189 THR A CA 1
ATOM 1520 C C . THR A 1 189 ? 12.915 4.153 -5.651 1.00 97.25 189 THR A C 1
ATOM 1522 O O . THR A 1 189 ? 14.082 4.398 -5.351 1.00 97.25 189 THR A O 1
ATOM 1525 N N . PHE A 1 190 ? 12.502 4.139 -6.914 1.00 97.38 190 PHE A N 1
ATOM 1526 C CA . PHE A 1 190 ? 13.384 4.426 -8.032 1.00 97.38 190 PHE A CA 1
ATOM 1527 C C . PHE A 1 190 ? 14.012 5.829 -7.922 1.00 97.38 190 PHE A C 1
ATOM 1529 O O . PHE A 1 190 ? 15.237 5.967 -7.853 1.00 97.38 190 PHE A O 1
ATOM 1536 N N . LYS A 1 191 ? 13.172 6.867 -7.817 1.00 95.38 191 LYS A N 1
ATOM 1537 C CA . LYS A 1 191 ? 13.569 8.283 -7.787 1.00 95.38 191 LYS A CA 1
ATOM 1538 C C . LYS A 1 191 ? 14.532 8.613 -6.652 1.00 95.38 191 LYS A C 1
ATOM 1540 O O . LYS A 1 191 ? 15.484 9.370 -6.854 1.00 95.38 191 LYS A O 1
ATOM 1545 N N . HIS A 1 192 ? 14.276 8.085 -5.458 1.00 96.19 192 HIS A N 1
ATOM 1546 C CA . HIS A 1 192 ? 15.031 8.471 -4.268 1.00 96.19 192 HIS A CA 1
ATOM 1547 C C . HIS A 1 192 ? 16.061 7.443 -3.855 1.00 96.19 192 HIS A C 1
ATOM 1549 O O . HIS A 1 192 ? 17.169 7.840 -3.529 1.00 96.19 192 HIS A O 1
ATOM 1555 N N . ARG A 1 193 ? 15.751 6.144 -3.877 1.00 93.19 193 ARG A N 1
ATOM 1556 C CA . ARG A 1 193 ? 16.673 5.106 -3.387 1.00 93.19 193 ARG A CA 1
ATOM 1557 C C . ARG A 1 193 ? 17.647 4.651 -4.463 1.00 93.19 193 ARG A C 1
ATOM 1559 O O . ARG A 1 193 ? 18.817 4.488 -4.158 1.00 93.19 193 ARG A O 1
ATOM 1566 N N . ILE A 1 194 ? 17.187 4.454 -5.697 1.00 93.19 194 ILE A N 1
ATOM 1567 C CA . ILE A 1 194 ? 18.043 3.915 -6.765 1.00 93.19 194 ILE A CA 1
ATOM 1568 C C . ILE A 1 194 ? 18.858 5.020 -7.434 1.00 93.19 194 ILE A C 1
ATOM 1570 O O . ILE A 1 194 ? 20.063 4.867 -7.593 1.00 93.19 194 ILE A O 1
ATOM 1574 N N . LEU A 1 195 ? 18.233 6.143 -7.799 1.00 92.19 195 LEU A N 1
ATOM 1575 C CA . LEU A 1 195 ? 18.941 7.224 -8.494 1.00 92.19 195 LEU A CA 1
ATOM 1576 C C . LEU A 1 195 ? 19.793 8.108 -7.575 1.00 92.19 195 LEU A C 1
ATOM 1578 O O . LEU A 1 195 ? 20.790 8.662 -8.025 1.00 92.19 195 LEU A O 1
ATOM 1582 N N . LYS A 1 196 ? 19.365 8.313 -6.322 1.00 92.19 196 LYS A N 1
ATOM 1583 C CA . LYS A 1 196 ? 19.923 9.355 -5.437 1.00 92.19 196 LYS A CA 1
ATOM 1584 C C . LYS A 1 196 ? 20.398 8.852 -4.072 1.00 92.19 196 LYS A C 1
ATOM 1586 O O . LYS A 1 196 ? 20.940 9.650 -3.316 1.00 92.19 196 LYS A O 1
ATOM 1591 N N . ASP A 1 197 ? 20.136 7.589 -3.741 1.00 91.81 197 ASP A N 1
ATOM 1592 C CA . ASP A 1 197 ? 20.368 6.972 -2.424 1.00 91.81 197 ASP A CA 1
ATOM 1593 C C . ASP A 1 197 ? 19.855 7.781 -1.204 1.00 91.81 197 ASP A C 1
ATOM 1595 O O . ASP A 1 197 ? 20.445 7.828 -0.127 1.00 91.81 197 ASP A O 1
ATOM 1599 N N . ARG A 1 198 ? 18.694 8.429 -1.347 1.00 92.25 198 ARG A N 1
ATOM 1600 C CA . ARG A 1 198 ? 18.015 9.220 -0.307 1.00 92.25 198 ARG A CA 1
ATOM 1601 C C . ARG A 1 198 ? 16.897 8.430 0.367 1.00 92.25 198 ARG A C 1
ATOM 1603 O O . ARG A 1 198 ? 15.738 8.425 -0.055 1.00 92.25 198 ARG A O 1
ATOM 1610 N N . LYS A 1 199 ? 17.255 7.721 1.437 1.00 89.81 199 LYS A N 1
ATOM 1611 C CA . LYS A 1 199 ? 16.339 6.864 2.212 1.00 89.81 199 LYS A CA 1
ATOM 1612 C C . LYS A 1 199 ? 15.218 7.625 2.921 1.00 89.81 199 LYS A C 1
ATOM 1614 O O . LYS A 1 199 ? 14.075 7.165 2.974 1.00 89.81 199 LYS A O 1
ATOM 1619 N N . ASP A 1 200 ? 15.575 8.760 3.493 1.00 91.44 200 ASP A N 1
ATOM 1620 C CA . ASP A 1 200 ? 14.704 9.669 4.225 1.00 91.44 200 ASP A CA 1
ATOM 1621 C C . ASP A 1 200 ? 13.611 10.244 3.316 1.00 91.44 200 ASP A C 1
ATOM 1623 O O . ASP A 1 200 ? 12.431 10.154 3.654 1.00 91.44 200 ASP A O 1
ATOM 1627 N N . LEU A 1 201 ? 13.976 10.724 2.121 1.00 93.25 201 LEU A N 1
ATOM 1628 C CA . LEU A 1 201 ? 13.018 11.273 1.159 1.00 93.25 201 LEU A CA 1
ATOM 1629 C C . LEU A 1 201 ? 12.051 10.213 0.635 1.00 93.25 201 LEU A C 1
ATOM 1631 O O . LEU A 1 201 ? 10.853 10.469 0.577 1.00 93.25 201 LEU A O 1
ATOM 1635 N N . SER A 1 202 ? 12.540 9.005 0.337 1.00 93.25 202 SER A N 1
ATOM 1636 C CA . SER A 1 202 ? 11.674 7.875 -0.030 1.00 93.25 202 SER A CA 1
ATOM 1637 C C . SER A 1 202 ? 10.657 7.562 1.072 1.00 93.25 202 SER A C 1
ATOM 1639 O O . SER A 1 202 ? 9.476 7.373 0.796 1.00 93.25 202 SER A O 1
ATOM 1641 N N . SER A 1 203 ? 11.100 7.571 2.332 1.00 93.12 203 SER A N 1
ATOM 1642 C CA . SER A 1 203 ? 10.230 7.314 3.485 1.00 93.12 203 SER A CA 1
ATOM 1643 C C . SER A 1 203 ? 9.201 8.421 3.710 1.00 93.12 203 SER A C 1
ATOM 1645 O O . SER A 1 203 ? 8.076 8.124 4.114 1.00 93.12 203 SER A O 1
ATOM 1647 N N . LYS A 1 204 ? 9.587 9.680 3.471 1.00 93.06 204 LYS A N 1
ATOM 1648 C CA . LYS A 1 204 ? 8.711 10.850 3.583 1.00 93.06 204 LYS A CA 1
ATOM 1649 C C . LYS A 1 204 ? 7.649 10.855 2.483 1.00 93.06 204 LYS A C 1
ATOM 1651 O O . LYS A 1 204 ? 6.478 11.007 2.800 1.00 93.06 204 LYS A O 1
ATOM 1656 N N . GLU A 1 205 ? 8.043 10.626 1.229 1.00 93.69 205 GLU A N 1
ATOM 1657 C CA . GLU A 1 205 ? 7.110 10.598 0.091 1.00 93.69 205 GLU A CA 1
ATOM 1658 C C . GLU A 1 205 ? 6.164 9.387 0.190 1.00 93.69 205 GLU A C 1
ATOM 1660 O O . GLU A 1 205 ? 4.970 9.518 -0.040 1.00 93.69 205 GLU A O 1
ATOM 1665 N N . TRP A 1 206 ? 6.637 8.226 0.668 1.00 94.81 206 TRP A N 1
ATOM 1666 C CA . TRP A 1 206 ? 5.756 7.080 0.948 1.00 94.81 206 TRP A CA 1
ATOM 1667 C C . TRP A 1 206 ? 4.629 7.424 1.928 1.00 94.81 206 TRP A C 1
ATOM 1669 O O . TRP A 1 206 ? 3.479 7.032 1.720 1.00 94.81 206 TRP A O 1
ATOM 1679 N N . ALA A 1 207 ? 4.972 8.147 2.997 1.00 92.19 207 ALA A N 1
ATOM 1680 C CA . ALA A 1 207 ? 4.033 8.562 4.030 1.00 92.19 207 ALA A CA 1
ATOM 1681 C C . ALA A 1 207 ? 3.039 9.624 3.529 1.00 92.19 207 ALA A C 1
ATOM 1683 O O . ALA A 1 207 ? 1.925 9.686 4.032 1.00 92.19 207 ALA A O 1
ATOM 1684 N N . SER A 1 208 ? 3.402 10.414 2.513 1.00 90.75 208 SER A N 1
ATOM 1685 C CA . SER A 1 208 ? 2.527 11.426 1.913 1.00 90.75 208 SER A CA 1
ATOM 1686 C C . SER A 1 208 ? 1.612 10.880 0.815 1.00 90.75 208 SER A C 1
ATOM 1688 O O . SER A 1 208 ? 0.979 11.664 0.120 1.00 90.75 208 SER A O 1
ATOM 1690 N N . TYR A 1 209 ? 1.504 9.556 0.637 1.00 91.19 209 TYR A N 1
ATOM 1691 C CA . TYR A 1 209 ? 0.659 8.935 -0.396 1.00 91.19 209 TYR A CA 1
ATOM 1692 C C . TYR A 1 209 ? -0.746 9.554 -0.477 1.00 91.19 209 TYR A C 1
ATOM 1694 O O . TYR A 1 209 ? -1.200 9.905 -1.564 1.00 91.19 209 TYR A O 1
ATOM 1702 N N . ALA A 1 210 ? -1.401 9.736 0.673 1.00 86.50 210 ALA A N 1
ATOM 1703 C CA . ALA A 1 210 ? -2.761 10.264 0.749 1.00 86.50 210 ALA A CA 1
ATOM 1704 C C . ALA A 1 210 ? -2.883 11.758 0.406 1.00 86.50 210 ALA A C 1
ATOM 1706 O O . ALA A 1 210 ? -3.993 12.239 0.213 1.00 86.50 210 ALA A O 1
ATOM 1707 N N . THR A 1 211 ? -1.771 12.490 0.314 1.00 85.56 211 THR A N 1
ATOM 1708 C CA . THR A 1 211 ? -1.759 13.925 -0.006 1.00 85.56 211 THR A CA 1
ATOM 1709 C C . THR A 1 211 ? -1.391 14.205 -1.465 1.00 85.56 211 THR A C 1
ATOM 1711 O O . THR A 1 211 ? -1.364 15.362 -1.872 1.00 85.56 211 THR A O 1
ATOM 1714 N N . HIS A 1 212 ? -1.060 13.182 -2.258 1.00 84.19 212 HIS A N 1
ATOM 1715 C CA . HIS A 1 212 ? -0.822 13.338 -3.693 1.00 84.19 212 HIS A CA 1
ATOM 1716 C C . HIS A 1 212 ? -2.146 13.226 -4.457 1.00 84.19 212 HIS A C 1
ATOM 1718 O O . HIS A 1 212 ? -2.892 12.283 -4.232 1.00 84.19 212 HIS A O 1
ATOM 1724 N N . GLU A 1 213 ? -2.396 14.132 -5.403 1.00 77.56 213 GLU A N 1
ATOM 1725 C CA . GLU A 1 213 ? -3.670 14.242 -6.135 1.00 77.56 213 GLU A CA 1
ATOM 1726 C C . GLU A 1 213 ? -4.085 12.950 -6.866 1.00 77.56 213 GLU A C 1
ATOM 1728 O O . GLU A 1 213 ? -5.220 12.501 -6.751 1.00 77.56 213 GLU A O 1
ATOM 1733 N N . ASN A 1 214 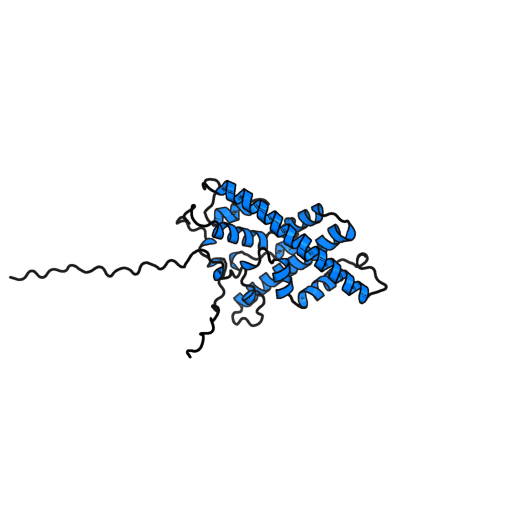? -3.162 12.294 -7.580 1.00 77.69 214 ASN A N 1
ATOM 1734 C CA . ASN A 1 214 ? -3.500 11.068 -8.316 1.00 77.69 214 ASN A CA 1
ATOM 1735 C C . ASN A 1 214 ? -3.766 9.862 -7.391 1.00 77.69 214 ASN A C 1
ATOM 1737 O O . ASN A 1 214 ? -4.746 9.151 -7.613 1.00 77.69 214 ASN A O 1
ATOM 1741 N N . PRO A 1 215 ? -2.930 9.579 -6.373 1.00 78.44 215 PRO A N 1
ATOM 1742 C CA . PRO A 1 215 ? -3.176 8.452 -5.482 1.00 78.44 215 PRO A CA 1
ATOM 1743 C C . PRO A 1 215 ? -4.272 8.686 -4.431 1.00 78.44 215 PRO A C 1
ATOM 1745 O O . PRO A 1 215 ? -4.961 7.723 -4.090 1.00 78.44 215 PRO A O 1
ATOM 1748 N N . SER A 1 216 ? -4.479 9.915 -3.943 1.00 78.25 216 SER A N 1
ATOM 1749 C CA . SER A 1 216 ? -5.511 10.226 -2.937 1.00 78.25 216 SER A CA 1
ATOM 1750 C C . SER A 1 216 ? -6.915 9.875 -3.430 1.00 78.25 216 SER A C 1
ATOM 1752 O O . SER A 1 216 ? -7.687 9.262 -2.699 1.00 78.25 216 SER A O 1
ATOM 1754 N N . ASN A 1 217 ? -7.192 10.132 -4.711 1.00 83.44 217 ASN A N 1
ATOM 1755 C CA . ASN A 1 217 ? -8.451 9.793 -5.380 1.00 83.44 217 ASN A CA 1
ATOM 1756 C C . ASN A 1 217 ? -8.728 8.283 -5.463 1.00 83.44 217 ASN A C 1
ATOM 1758 O O . ASN A 1 217 ? -9.823 7.877 -5.845 1.00 83.44 217 ASN A O 1
ATOM 1762 N N . THR A 1 218 ? -7.743 7.437 -5.144 1.00 91.44 218 THR A N 1
ATOM 1763 C CA . THR A 1 218 ? -7.912 5.978 -5.131 1.00 91.44 218 THR A CA 1
ATOM 1764 C C . THR A 1 218 ? -8.148 5.404 -3.741 1.00 91.44 218 THR A C 1
ATOM 1766 O O . THR A 1 218 ? -8.382 4.206 -3.629 1.00 91.44 218 THR A O 1
ATOM 1769 N N . ILE A 1 219 ? -8.102 6.224 -2.687 1.00 91.88 219 ILE A N 1
ATOM 1770 C CA . ILE A 1 219 ? -8.394 5.773 -1.326 1.00 91.88 219 ILE A CA 1
ATOM 1771 C C . ILE A 1 219 ? -9.879 5.426 -1.235 1.00 91.88 219 ILE A C 1
ATOM 1773 O O . ILE A 1 219 ? -10.744 6.264 -1.474 1.00 91.88 219 ILE A O 1
ATOM 1777 N N . VAL A 1 220 ? -10.163 4.172 -0.893 1.00 93.56 220 VAL A N 1
ATOM 1778 C CA . VAL A 1 220 ? -11.533 3.683 -0.715 1.00 93.56 220 VAL A CA 1
ATOM 1779 C C . VAL A 1 220 ? -12.040 3.971 0.701 1.00 93.56 220 VAL A C 1
ATOM 1781 O O . VAL A 1 220 ? -11.241 3.981 1.643 1.00 93.56 220 VAL A O 1
ATOM 1784 N N . PRO A 1 221 ? -13.355 4.162 0.885 1.00 90.75 221 PRO A N 1
ATOM 1785 C CA . PRO A 1 221 ? -13.953 4.221 2.212 1.00 90.75 221 PRO A CA 1
ATOM 1786 C C . PRO A 1 221 ? -13.676 2.944 3.016 1.00 90.75 221 PRO A C 1
ATOM 1788 O O . PRO A 1 221 ? -13.707 1.839 2.472 1.00 90.75 221 PRO A O 1
ATOM 1791 N N . ILE A 1 222 ? -13.495 3.073 4.337 1.00 89.06 222 ILE A N 1
ATOM 1792 C CA . ILE A 1 222 ? -13.367 1.912 5.243 1.00 89.06 222 ILE A CA 1
ATOM 1793 C C . ILE A 1 222 ? -14.582 0.982 5.112 1.00 89.06 222 ILE A C 1
ATOM 1795 O O . ILE A 1 222 ? -14.428 -0.237 5.149 1.00 89.06 222 ILE A O 1
ATOM 1799 N N . ALA A 1 223 ? -15.772 1.554 4.903 1.00 89.38 223 ALA A N 1
ATOM 1800 C CA . ALA A 1 223 ? -17.022 0.822 4.722 1.00 89.38 223 ALA A CA 1
ATOM 1801 C C . ALA A 1 223 ? -16.965 -0.210 3.584 1.00 89.38 223 ALA A C 1
ATOM 1803 O O . ALA A 1 223 ? -17.602 -1.254 3.692 1.00 89.38 223 ALA A O 1
ATOM 1804 N N . ASP A 1 224 ? -16.169 0.045 2.544 1.00 92.62 224 ASP A N 1
ATOM 1805 C CA . ASP A 1 224 ? -16.075 -0.812 1.362 1.00 92.62 224 ASP A CA 1
ATOM 1806 C C . ASP A 1 224 ? -14.972 -1.870 1.470 1.00 92.62 224 ASP A C 1
ATOM 1808 O O . ASP A 1 224 ? -14.910 -2.776 0.637 1.00 92.62 224 ASP A O 1
ATOM 1812 N N . LEU A 1 225 ? -14.103 -1.790 2.485 1.00 92.19 225 LEU A N 1
ATOM 1813 C CA . LEU A 1 225 ? -13.014 -2.746 2.661 1.00 92.19 225 LEU A CA 1
ATOM 1814 C C . LEU A 1 225 ? -13.552 -4.124 3.085 1.00 92.19 225 LEU A C 1
ATOM 1816 O O . LEU A 1 225 ? -14.260 -4.213 4.088 1.00 92.19 225 LEU A O 1
ATOM 1820 N N . PRO A 1 226 ? -13.178 -5.213 2.392 1.00 92.88 226 PRO A N 1
ATOM 1821 C CA . PRO A 1 226 ? -13.491 -6.570 2.801 1.00 92.88 226 PRO A CA 1
ATOM 1822 C C . PRO A 1 226 ? -12.506 -6.995 3.893 1.00 92.88 226 PRO A C 1
ATOM 1824 O O . PRO A 1 226 ? -11.318 -7.217 3.648 1.00 92.88 226 PRO A O 1
ATOM 1827 N N . ILE A 1 227 ? -12.988 -7.073 5.124 1.00 90.69 227 ILE A N 1
ATOM 1828 C CA . ILE A 1 227 ? -12.201 -7.426 6.298 1.00 90.69 227 ILE A CA 1
ATOM 1829 C C . ILE A 1 227 ? -12.262 -8.935 6.507 1.00 90.69 227 ILE A C 1
ATOM 1831 O O . ILE A 1 227 ? -13.327 -9.549 6.524 1.00 90.69 227 ILE A O 1
ATOM 1835 N N . LYS A 1 228 ? -11.100 -9.555 6.698 1.00 87.19 228 LYS A N 1
ATOM 1836 C CA . LYS A 1 228 ? -11.005 -11.003 6.885 1.00 87.19 228 LYS A CA 1
ATOM 1837 C C . LYS A 1 228 ? -11.728 -11.430 8.164 1.00 87.19 228 LYS A C 1
ATOM 1839 O O . LYS A 1 228 ? -11.395 -10.952 9.244 1.00 87.19 228 LYS A O 1
ATOM 1844 N N . SER A 1 229 ? -12.624 -12.417 8.093 1.00 73.19 229 SER A N 1
ATOM 1845 C CA . SER A 1 229 ? -13.416 -12.851 9.261 1.00 73.19 229 SER A CA 1
ATOM 1846 C C . SER A 1 229 ? -12.552 -13.329 10.439 1.00 73.19 229 SER A C 1
ATOM 1848 O O . SER A 1 229 ? -12.891 -13.099 11.591 1.00 73.19 229 SER A O 1
ATOM 1850 N N . LYS A 1 230 ? -11.384 -13.938 10.176 1.00 70.38 230 LYS A N 1
ATOM 1851 C CA . LYS A 1 230 ? -10.416 -14.342 11.224 1.00 70.38 230 LYS A CA 1
ATOM 1852 C C . LYS A 1 230 ? -9.734 -13.161 11.924 1.00 70.38 230 LYS A C 1
ATOM 1854 O O . LYS A 1 230 ? -9.134 -13.335 12.984 1.00 70.38 230 LYS A O 1
ATOM 1859 N N . ALA A 1 231 ? -9.767 -11.988 11.303 1.00 66.00 231 ALA A N 1
ATOM 1860 C CA . ALA A 1 231 ? -9.247 -10.765 11.881 1.00 66.00 231 ALA A CA 1
ATOM 1861 C C . ALA A 1 231 ? -10.270 -10.076 12.793 1.00 66.00 231 ALA A C 1
ATOM 1863 O O . ALA A 1 231 ? -9.886 -9.144 13.488 1.00 66.00 231 ALA A O 1
ATOM 1864 N N . LEU A 1 232 ? -11.523 -10.557 12.853 1.00 66.31 232 LEU A N 1
ATOM 1865 C CA . LEU A 1 232 ? -12.505 -10.125 13.844 1.00 66.31 232 LEU A CA 1
ATOM 1866 C C . LEU A 1 232 ? -12.029 -10.587 15.240 1.00 66.31 232 LEU A C 1
ATOM 1868 O O . LEU A 1 232 ? -11.897 -11.786 15.483 1.00 66.31 232 LEU A O 1
ATOM 1872 N N . PRO A 1 233 ? -11.676 -9.661 16.143 1.00 59.41 233 PRO A N 1
ATOM 1873 C CA . PRO A 1 233 ? -11.261 -9.942 17.511 1.00 59.41 233 PRO A CA 1
ATOM 1874 C C . PRO A 1 233 ? -12.455 -10.093 18.467 1.00 59.41 233 PRO A C 1
ATOM 1876 O O . PRO A 1 233 ? -12.284 -10.610 19.561 1.00 59.41 233 PRO A O 1
ATOM 1879 N N . VAL A 1 234 ? -13.655 -9.685 18.046 1.00 59.91 234 VAL A N 1
ATOM 1880 C CA . VAL A 1 234 ? -14.888 -9.832 18.818 1.00 59.91 234 VAL A CA 1
ATOM 1881 C C . VAL A 1 234 ? -15.560 -11.121 18.363 1.00 59.91 234 VAL A C 1
ATOM 1883 O O . VAL A 1 234 ? -16.008 -11.207 17.215 1.00 59.91 234 VAL A O 1
ATOM 1886 N N . ASP A 1 235 ? -15.605 -12.127 19.237 1.00 50.38 235 ASP A N 1
ATOM 1887 C CA . ASP A 1 235 ? -16.491 -13.270 19.023 1.00 50.38 235 ASP A CA 1
ATOM 1888 C C . ASP A 1 235 ? -17.919 -12.729 18.872 1.00 50.38 235 ASP A C 1
ATOM 1890 O O . ASP A 1 235 ? -18.314 -11.855 19.652 1.00 50.38 235 ASP A O 1
ATOM 1894 N N . PRO A 1 236 ? -18.706 -13.184 17.879 1.00 45.97 236 PRO A N 1
ATOM 1895 C CA . PRO A 1 236 ? -20.090 -12.758 17.769 1.00 45.97 236 PRO A CA 1
ATOM 1896 C C . PRO A 1 236 ? -20.765 -13.038 19.108 1.00 45.97 236 PRO A C 1
ATOM 1898 O O . PRO A 1 236 ? -20.785 -14.185 19.559 1.00 45.97 236 PRO A O 1
ATOM 1901 N N . ILE A 1 237 ? -21.257 -11.973 19.748 1.00 44.28 237 ILE A N 1
ATOM 1902 C CA . ILE A 1 237 ? -21.975 -12.035 21.017 1.00 44.28 237 ILE A CA 1
ATOM 1903 C C . ILE A 1 237 ? -23.031 -13.124 20.848 1.00 44.28 237 ILE A C 1
ATOM 1905 O O . ILE A 1 237 ? -23.991 -12.957 20.093 1.00 44.28 237 ILE A O 1
ATOM 1909 N N . GLN A 1 238 ? -22.835 -14.269 21.507 1.00 36.88 238 GLN A N 1
ATOM 1910 C CA . GLN A 1 238 ? -23.906 -15.234 21.668 1.00 36.88 238 GLN A CA 1
ATOM 1911 C C . GLN A 1 238 ? -24.949 -14.502 22.494 1.00 36.88 238 GLN A C 1
ATOM 1913 O O . GLN A 1 238 ? -24.781 -14.347 23.703 1.00 36.88 238 GLN A O 1
ATOM 1918 N N . MET A 1 239 ? -25.981 -13.970 21.832 1.00 33.19 239 MET A N 1
ATOM 1919 C CA . MET A 1 239 ? -27.108 -13.388 22.541 1.00 33.19 239 MET A CA 1
ATOM 1920 C C . MET A 1 239 ? -27.556 -14.428 23.569 1.00 33.19 239 MET A C 1
ATOM 1922 O O . MET A 1 239 ? -27.767 -15.587 23.186 1.00 33.19 239 MET A O 1
ATOM 1926 N N . PRO A 1 240 ? -27.649 -14.073 24.862 1.00 34.94 240 PRO A N 1
ATOM 1927 C CA . PRO A 1 240 ? -28.126 -15.007 25.857 1.00 34.94 240 PRO A CA 1
ATOM 1928 C C . PRO A 1 240 ? -29.517 -15.434 25.409 1.00 34.94 240 PRO A C 1
ATOM 1930 O O . PRO A 1 240 ? -30.426 -14.609 25.324 1.00 34.94 240 PRO A O 1
ATOM 1933 N N . GLN A 1 241 ? -29.666 -16.717 25.068 1.00 36.38 241 GLN A N 1
ATOM 1934 C CA . GLN A 1 241 ? -30.976 -17.305 24.857 1.00 36.38 241 GLN A CA 1
ATOM 1935 C C . GLN A 1 241 ? -31.779 -16.980 26.107 1.00 36.38 241 GLN A C 1
ATOM 1937 O O . GLN A 1 241 ? -31.450 -17.440 27.204 1.00 36.38 241 GLN A O 1
ATOM 1942 N N . THR A 1 242 ? -32.775 -16.116 25.946 1.00 37.97 242 THR A N 1
ATOM 1943 C CA . THR A 1 242 ? -33.709 -15.745 26.992 1.00 37.97 242 THR A CA 1
ATOM 1944 C C . THR A 1 242 ? -34.261 -17.042 27.559 1.00 37.97 242 THR A C 1
ATOM 1946 O O . THR A 1 242 ? -35.022 -17.762 26.910 1.00 37.97 242 THR A O 1
ATOM 1949 N N . LYS A 1 243 ? -33.813 -17.389 28.773 1.00 39.94 243 LYS A N 1
ATOM 1950 C CA . LYS A 1 243 ? -34.428 -18.446 29.567 1.00 39.94 243 LYS A CA 1
ATOM 1951 C C . LYS A 1 243 ? -35.908 -18.107 29.613 1.00 39.94 243 LYS A C 1
ATOM 1953 O O . LYS A 1 243 ? -36.270 -17.066 30.157 1.00 39.94 243 LYS A O 1
ATOM 1958 N N . LYS A 1 244 ? -36.737 -18.971 29.020 1.00 39.81 244 LYS A N 1
ATOM 1959 C CA . LYS A 1 244 ? -38.189 -18.930 29.176 1.00 39.81 244 LYS A CA 1
ATOM 1960 C C . LYS A 1 244 ? -38.489 -18.722 30.655 1.00 39.81 244 LYS A C 1
ATOM 1962 O O . LYS A 1 244 ? -38.167 -19.570 31.488 1.00 39.81 244 LYS A O 1
ATOM 1967 N N . GLN A 1 245 ? -39.049 -17.559 30.946 1.00 37.19 245 GLN A N 1
ATOM 1968 C CA . GLN A 1 245 ? -39.624 -17.212 32.228 1.00 37.19 245 GLN A CA 1
ATOM 1969 C C . GLN A 1 245 ? -40.670 -18.291 32.524 1.00 37.19 245 GLN A C 1
ATOM 1971 O O . GLN A 1 245 ? -41.598 -18.496 31.744 1.00 37.19 245 GLN A O 1
ATOM 1976 N N . LYS A 1 246 ? -40.447 -19.066 33.587 1.00 37.66 246 LYS A N 1
ATOM 1977 C 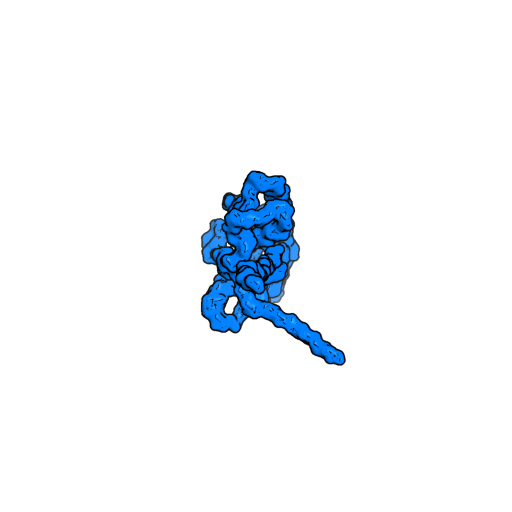CA . LYS A 1 246 ? -41.429 -20.023 34.090 1.00 37.66 246 LYS A CA 1
ATOM 1978 C C . LYS A 1 246 ? -42.573 -19.172 34.642 1.00 37.66 246 LYS A C 1
ATOM 1980 O O . LYS A 1 246 ? -42.361 -18.456 35.619 1.00 37.66 246 LYS A O 1
ATOM 1985 N N . SER A 1 247 ? -43.718 -19.179 33.967 1.00 35.78 247 SER A N 1
ATOM 1986 C CA . SER A 1 247 ? -44.951 -18.591 34.481 1.00 35.78 247 SER A CA 1
ATOM 1987 C C . SER A 1 247 ? -45.292 -19.287 35.798 1.00 35.78 247 SER A C 1
ATOM 1989 O O . SER A 1 247 ? -45.436 -20.509 35.847 1.00 35.78 247 SER A O 1
ATOM 1991 N N . PHE A 1 248 ? -45.321 -18.504 36.870 1.00 43.66 248 PHE A N 1
ATOM 1992 C CA . PHE A 1 248 ? -46.143 -18.798 38.030 1.00 43.66 248 PHE A CA 1
ATOM 1993 C C . PHE A 1 248 ? -47.567 -18.471 37.599 1.00 43.66 248 PHE A C 1
ATOM 1995 O O . PHE A 1 248 ? -47.842 -17.305 37.346 1.00 43.66 248 PHE A O 1
ATOM 2002 N N . ASP A 1 249 ? -48.411 -19.487 37.478 1.00 35.84 249 ASP A N 1
ATOM 2003 C CA . ASP A 1 249 ? -49.849 -19.310 37.606 1.00 35.84 249 ASP A CA 1
ATOM 2004 C C . ASP A 1 249 ? -50.358 -20.345 38.604 1.00 35.84 249 ASP A C 1
ATOM 2006 O O . ASP A 1 249 ? -49.963 -21.516 38.584 1.00 35.84 249 ASP A O 1
ATOM 2010 N N . ASP A 1 250 ? -51.150 -19.808 39.521 1.00 39.47 250 ASP A N 1
ATOM 2011 C CA . ASP A 1 250 ? -51.869 -20.437 40.611 1.00 39.47 250 ASP A CA 1
ATOM 2012 C C . ASP A 1 250 ? -52.792 -21.561 40.134 1.00 39.47 250 ASP A C 1
ATOM 2014 O O . ASP A 1 250 ? -53.540 -21.383 39.179 1.00 39.47 250 ASP A O 1
ATOM 2018 N N . GLU A 1 251 ? -52.860 -22.643 40.910 1.00 36.25 251 GLU A N 1
ATOM 2019 C CA . GLU A 1 251 ? -54.132 -23.325 41.170 1.00 36.25 251 GLU A CA 1
ATOM 2020 C C . GLU A 1 251 ? -54.244 -23.581 42.680 1.00 36.25 251 GLU A C 1
ATOM 2022 O O . GLU A 1 251 ? -53.710 -24.536 43.246 1.00 36.25 251 GLU A O 1
ATOM 2027 N N . LEU A 1 252 ? -54.916 -22.633 43.331 1.00 40.66 252 LEU A N 1
ATOM 2028 C CA . LEU A 1 252 ? -55.696 -22.817 44.546 1.00 40.66 252 LEU A CA 1
ATOM 2029 C C . LEU A 1 252 ? -57.039 -23.425 44.125 1.00 40.66 252 LEU A C 1
ATOM 2031 O O . LEU A 1 252 ? -57.852 -22.693 43.572 1.00 40.66 252 LEU A O 1
ATOM 2035 N N . GLU A 1 253 ? -57.312 -24.690 44.444 1.00 38.22 253 GLU A N 1
ATOM 2036 C CA . GLU A 1 253 ? -58.688 -25.172 44.632 1.00 38.22 253 GLU A CA 1
ATOM 2037 C C . GLU A 1 253 ? -58.758 -26.194 45.785 1.00 38.22 253 GLU A C 1
ATOM 2039 O O . GLU A 1 253 ? -58.189 -27.280 45.711 1.00 38.22 253 GLU A O 1
ATOM 2044 N N . VAL A 1 254 ? -59.436 -25.731 46.848 1.00 38.94 254 VAL A N 1
ATOM 2045 C CA . VAL A 1 254 ? -60.362 -26.390 47.802 1.00 38.94 254 VAL A CA 1
ATOM 2046 C C . VAL A 1 254 ? -59.965 -27.714 48.462 1.00 38.94 254 VAL A C 1
ATOM 2048 O O . VAL A 1 254 ? -60.043 -28.781 47.819 1.00 38.94 254 VAL A O 1
#

Secondary structure (DSSP, 8-state):
-----------S--BGGG-GGGS--SS---TTS-HHHHHHHHHHHHHHHS-SSSTTHHHHHHHHTT--TTSTTHHHHHHHHHHHHHHHHHIIIIIIIHHHHHHHHHHHHHHTTT--GGGS-HHHHHHHHHHHHHHSHHHHHHHHTTTTGGGB-HHHHT-S--S-HHHHHHHHHHHHHHHHHHHHHHHHIIIIIITT--HHHHHHHHHTGGGSHHHHTTPPPGGG-BB-GGG--S--------------------

Sequence (254 aa):
MSPKRKYEEPTAIVYGANVPWLQPLVEAIDPTSDDKVVWESAKVAYLLHHALDAEGNLSDALQSIGAGPETPKHKTWVKKISAKQTQWRQAILHKFLFDHVKEVIRKWHVANAWKTFGALPPEERDKIWMAEYDADPEGTIVSMMKPVIGILDTSNVFKLDLADNEDRTKMRAIRNMLRSKYRFGCEITFKHRILKDRKDLSSKEWASYATHENPSNTIVPIADLPIKSKALPVDPIQMPQTKKQKSFDDELEV